Protein 8EOZ (pdb70)

Nearest PDB structures (foldseek):
  8eoz-assembly1_B  TM=1.004E+00  e=8.036E-27  synthetic construct
  8g8i-assembly1_D  TM=9.422E-01  e=1.071E-14  synthetic construct

Structure (mmCIF, N/CA/C/O backbone):
data_8EOZ
#
_entry.id   8EOZ
#
_cell.length_a   68.225
_cell.length_b   68.225
_cell.length_c   139.038
_cell.angle_alpha   90.000
_cell.angle_beta   90.000
_cell.angle_gamma   120.000
#
_symmetry.space_group_name_H-M   'H 3'
#
loop_
_atom_site.group_PDB
_atom_site.id
_atom_site.type_symbol
_atom_site.label_atom_id
_atom_site.label_alt_id
_atom_site.label_comp_id
_atom_site.label_asym_id
_atom_site.label_entity_id
_atom_site.label_seq_id
_atom_site.pdbx_PDB_ins_code
_atom_site.Cartn_x
_atom_site.Cartn_y
_atom_site.Cartn_z
_atom_site.occupancy
_atom_site.B_iso_or_equiv
_atom_site.auth_seq_id
_atom_site.auth_comp_id
_atom_site.auth_asym_id
_atom_site.auth_atom_id
_atom_site.pdbx_PDB_model_num
ATOM 1 N N . GLU A 1 3 ? 20.87459 21.12631 -16.26794 1.000 46.85962 3 GLU B N 1
ATOM 2 C CA . GLU A 1 3 ? 22.14398 20.48096 -15.95375 1.000 61.97368 3 GLU B CA 1
ATOM 3 C C . GLU A 1 3 ? 21.93962 19.02744 -15.53616 1.000 60.36863 3 GLU B C 1
ATOM 4 O O . GLU A 1 3 ? 22.71649 18.15046 -15.91577 1.000 57.79277 3 GLU B O 1
ATOM 10 N N . VAL A 1 4 ? 20.88502 18.77942 -14.75396 1.000 53.46001 4 VAL B N 1
ATOM 11 C CA . VAL A 1 4 ? 20.63682 17.43429 -14.24027 1.000 57.03242 4 VAL B CA 1
ATOM 12 C C . VAL A 1 4 ? 20.35297 16.45750 -15.37241 1.000 58.42743 4 VAL B C 1
ATOM 13 O O . VAL A 1 4 ? 20.70845 15.27530 -15.28586 1.000 41.12252 4 VAL B O 1
ATOM 17 N N . LYS A 1 5 ? 19.71358 16.92394 -16.44744 1.000 58.49300 5 LYS B N 1
ATOM 18 C CA . LYS A 1 5 ? 19.45602 16.04556 -17.58329 1.000 50.23123 5 LYS B CA 1
ATOM 19 C C . LYS A 1 5 ? 20.74825 15.69521 -18.30996 1.000 51.44591 5 LYS B C 1
ATOM 20 O O . LYS A 1 5 ? 20.90704 14.57081 -18.79974 1.000 47.99057 5 LYS B O 1
ATOM 26 N N . LYS A 1 6 ? 21.68600 16.64285 -18.38344 1.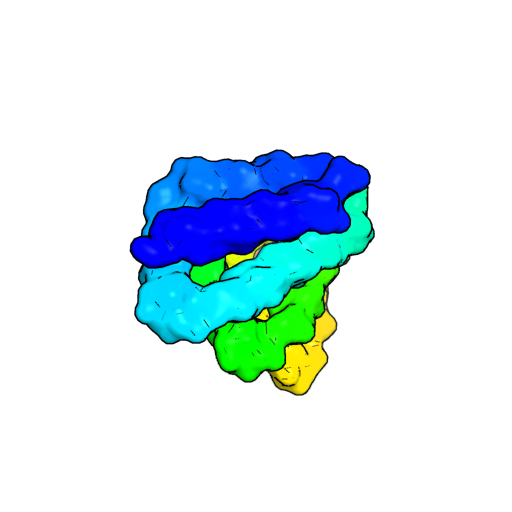000 51.40947 6 LYS B N 1
ATOM 27 C CA . LYS A 1 6 ? 22.95259 16.37831 -19.05804 1.000 53.23760 6 LYS B CA 1
ATOM 28 C C . LYS A 1 6 ? 23.84763 15.47075 -18.22286 1.000 57.45902 6 LYS B C 1
ATOM 29 O O . LYS A 1 6 ? 24.54143 14.60409 -18.76794 1.000 56.27487 6 LYS B O 1
ATOM 35 N N . LYS A 1 7 ? 23.84827 15.65559 -16.89952 1.000 62.11416 7 LYS B N 1
ATOM 36 C CA . LYS A 1 7 ? 24.66971 14.81300 -16.03515 1.000 50.86086 7 LYS B CA 1
ATOM 37 C C . LYS A 1 7 ? 24.25103 13.35067 -16.12615 1.000 47.87653 7 LYS B C 1
ATOM 38 O O . LYS A 1 7 ? 25.10241 12.45592 -16.17671 1.000 49.09598 7 LYS B O 1
ATOM 44 N N . LEU A 1 8 ? 22.94296 13.08805 -16.15450 1.000 54.87729 8 LEU B N 1
ATOM 45 C CA . LEU A 1 8 ? 22.46390 11.70912 -16.16126 1.000 52.61837 8 LEU B CA 1
ATOM 46 C C . LEU A 1 8 ? 22.73115 11.03450 -17.50079 1.000 53.45454 8 LEU B C 1
ATOM 47 O O . LEU A 1 8 ? 23.24293 9.90967 -17.54761 1.000 59.87455 8 LEU B O 1
ATOM 52 N N . GLU A 1 9 ? 22.38892 11.70472 -18.60471 1.000 61.30220 9 GLU B N 1
ATOM 53 C CA . GLU A 1 9 ? 22.61082 11.10928 -19.91878 1.000 70.10689 9 GLU B CA 1
ATOM 54 C C . GLU A 1 9 ? 24.09402 10.90625 -20.19831 1.000 57.07180 9 GLU B C 1
ATOM 55 O O . GLU A 1 9 ? 24.46111 10.02781 -20.98674 1.000 51.92809 9 GLU B O 1
ATOM 61 N N . GLU A 1 10 ? 24.96033 11.69964 -19.56401 1.000 50.16801 10 GLU B N 1
ATOM 62 C CA . GLU A 1 10 ? 26.38928 11.41777 -19.63647 1.000 53.42634 10 GLU B CA 1
ATOM 63 C C . GLU A 1 10 ? 26.73345 10.15271 -18.86216 1.000 54.48212 10 GLU B C 1
ATOM 64 O O . GLU A 1 10 ? 27.51221 9.31965 -19.33891 1.000 62.79982 10 GLU B O 1
ATOM 70 N N . VAL A 1 11 ? 26.16263 9.99287 -17.66516 1.000 53.70825 11 VAL B N 1
ATOM 71 C CA . VAL A 1 11 ? 26.38225 8.77380 -16.89084 1.000 53.26274 11 VAL B CA 1
ATOM 72 C C . VAL A 1 11 ? 25.80229 7.57024 -17.62347 1.000 52.48674 11 VAL B C 1
ATOM 73 O O . VAL A 1 11 ? 26.38115 6.47632 -17.60988 1.000 50.39136 11 VAL B O 1
ATOM 77 N N . TRP A 1 12 ? 24.65828 7.75596 -18.28541 1.000 51.31857 12 TRP B N 1
ATOM 78 C CA . TRP A 1 12 ? 24.06757 6.68369 -19.07970 1.000 52.30206 12 TRP B CA 1
ATOM 79 C C . TRP A 1 12 ? 24.99946 6.27172 -20.21313 1.000 62.23948 12 TRP B C 1
ATOM 80 O O . TRP A 1 12 ? 25.43278 5.11697 -20.29056 1.000 65.01286 12 TRP B O 1
ATOM 91 N N . LYS A 1 13 ? 25.32172 7.21176 -21.10471 1.000 68.24553 13 LYS B N 1
ATOM 92 C CA . LYS A 1 13 ? 26.13337 6.88449 -22.27135 1.000 73.36456 13 LYS B CA 1
ATOM 93 C C . LYS A 1 13 ? 27.53763 6.43039 -21.89282 1.000 68.47789 13 LYS B C 1
ATOM 94 O O . LYS A 1 13 ? 28.17311 5.70858 -22.66898 1.000 73.09864 13 LYS B O 1
ATOM 100 N N . LYS A 1 14 ? 28.03279 6.82641 -20.72030 1.000 58.13861 14 LYS B N 1
ATOM 101 C CA . LYS A 1 14 ? 29.35177 6.40062 -20.26844 1.000 59.80109 14 LYS B CA 1
ATOM 102 C C . LYS A 1 14 ? 29.37494 4.90569 -19.97473 1.000 75.29535 14 LYS B C 1
ATOM 103 O O . LYS A 1 14 ? 30.07609 4.14583 -20.65070 1.000 80.31430 14 LYS B O 1
ATOM 109 N N . ALA A 1 15 ? 28.61276 4.47658 -18.96405 1.000 74.01856 15 ALA B N 1
ATOM 110 C CA . ALA A 1 15 ? 28.61371 3.06851 -18.57937 1.000 70.01708 15 ALA B CA 1
ATOM 111 C C . ALA A 1 15 ? 28.03281 2.18101 -19.67276 1.000 69.62409 15 ALA B C 1
ATOM 112 O O . ALA A 1 15 ? 28.39050 1.00111 -19.76411 1.000 71.58483 15 ALA B O 1
ATOM 114 N N . LYS A 1 16 ? 27.13850 2.72232 -20.50284 1.000 70.16406 16 LYS B N 1
ATOM 115 C CA . LYS A 1 16 ? 26.60557 1.95513 -21.62443 1.000 82.40908 16 LYS B CA 1
ATOM 116 C C . LYS A 1 16 ? 27.69901 1.63094 -22.63475 1.000 84.65166 16 LYS B C 1
ATOM 117 O O . LYS A 1 16 ? 27.80871 0.49207 -23.10443 1.000 87.89985 16 LYS B O 1
ATOM 123 N N . GLU A 1 17 ? 28.52139 2.62398 -22.97936 1.000 76.04381 17 GLU B N 1
ATOM 124 C CA . GLU A 1 17 ? 29.57949 2.40206 -23.95913 1.000 85.59779 17 GLU B CA 1
ATOM 125 C C . GLU A 1 17 ? 30.69181 1.53111 -23.38791 1.000 91.68578 17 GLU B C 1
ATOM 126 O O . GLU A 1 17 ? 31.25159 0.68538 -24.09624 1.000 89.18896 17 GLU B O 1
ATOM 132 N N . ASP A 1 18 ? 31.02150 1.71925 -22.10733 1.000 87.77766 18 ASP B N 1
ATOM 133 C CA . ASP A 1 18 ? 32.10539 0.96415 -21.48934 1.000 86.02491 18 ASP B CA 1
ATOM 134 C C . ASP A 1 18 ? 31.76501 -0.50791 -21.29392 1.000 94.23865 18 ASP B C 1
ATOM 135 O O . ASP A 1 18 ? 32.67557 -1.31354 -21.07405 1.000 99.03162 18 ASP B O 1
ATOM 140 N N . ALA A 1 19 ? 30.48577 -0.88073 -21.36624 1.000 82.25744 19 ALA B N 1
ATOM 141 C CA . ALA A 1 19 ? 30.06592 -2.27374 -21.18289 1.000 67.52831 19 ALA B CA 1
ATOM 142 C C . ALA A 1 19 ? 29.07416 -2.62021 -22.29218 1.000 81.36730 19 ALA B C 1
ATOM 143 O O . ALA A 1 19 ? 27.87026 -2.38658 -22.15882 1.000 90.49777 19 ALA B O 1
ATOM 145 N N . GLY A 1 20 ? 29.58958 -3.17810 -23.38493 1.000 87.37494 20 GLY B N 1
ATOM 146 C CA . GLY A 1 20 ? 28.74899 -3.61440 -24.48224 1.000 74.51550 20 GLY B CA 1
ATOM 147 C C . GLY A 1 20 ? 28.59060 -5.12025 -24.52937 1.000 78.66518 20 GLY B C 1
ATOM 148 O O . GLY A 1 20 ? 27.54835 -5.63143 -24.95103 1.000 67.83244 20 GLY B O 1
ATOM 149 N N . ASP A 1 21 ? 29.62592 -5.84315 -24.09354 1.000 82.07660 21 ASP B N 1
ATOM 150 C CA . ASP A 1 21 ? 29.56938 -7.29999 -24.07161 1.000 70.05649 21 ASP B CA 1
ATOM 151 C C . ASP A 1 21 ? 28.62650 -7.82852 -22.99971 1.000 68.48218 21 ASP B C 1
ATOM 152 O O . ASP A 1 21 ? 28.22966 -8.99696 -23.06254 1.000 76.55175 21 ASP B O 1
ATOM 157 N N . ASN A 1 22 ? 28.26345 -7.00169 -22.02213 1.000 71.42582 22 ASN B N 1
ATOM 158 C CA . ASN A 1 22 ? 27.37929 -7.40604 -20.93092 1.000 63.68161 22 ASN B CA 1
ATOM 159 C C . ASN A 1 22 ? 25.96009 -6.99780 -21.31165 1.000 60.78714 22 ASN B C 1
ATOM 160 O O . ASN A 1 22 ? 25.51400 -5.88672 -21.02394 1.000 62.20301 22 ASN B O 1
ATOM 165 N N . GLU A 1 23 ? 25.24463 -7.91363 -21.96923 1.000 62.16125 23 GLU B N 1
ATOM 166 C CA . GLU A 1 23 ? 23.87176 -7.62532 -22.37035 1.000 68.30983 23 GLU B CA 1
ATOM 167 C C . GLU A 1 23 ? 22.93001 -7.59355 -21.17378 1.000 60.00449 23 GLU B C 1
ATOM 168 O O . GLU A 1 23 ? 21.92118 -6.87959 -21.20049 1.000 60.50304 23 GLU B O 1
ATOM 174 N N . LYS A 1 24 ? 23.24230 -8.35085 -20.11911 1.000 61.28529 24 LYS B N 1
ATOM 175 C CA . LYS A 1 24 ? 22.35926 -8.41234 -18.95941 1.000 54.52805 24 LYS B CA 1
ATOM 176 C C . LYS A 1 24 ? 22.35709 -7.10404 -18.18024 1.000 54.91652 24 LYS B C 1
ATOM 177 O O . LYS A 1 24 ? 21.35096 -6.76400 -17.54732 1.000 54.20352 24 LYS B O 1
ATOM 183 N N . PHE A 1 25 ? 23.46648 -6.36294 -18.21064 1.000 55.71649 25 PHE B N 1
ATOM 184 C CA . PHE A 1 25 ? 23.51412 -5.05712 -17.56400 1.000 46.53321 25 PHE B CA 1
ATOM 185 C C . PHE A 1 25 ? 22.88264 -3.97330 -18.42736 1.000 55.80938 25 PHE B C 1
ATOM 186 O O . PHE A 1 25 ? 22.35270 -2.99219 -17.89359 1.000 56.17064 25 PHE B O 1
ATOM 194 N N . LEU A 1 26 ? 22.92602 -4.13106 -19.75266 1.000 61.03190 26 LEU B N 1
ATOM 195 C CA . LEU A 1 26 ? 22.30242 -3.14842 -20.63259 1.000 55.89265 26 LEU B CA 1
ATOM 196 C C . LEU A 1 26 ? 20.78259 -3.23265 -20.56481 1.000 52.58479 26 LEU B C 1
ATOM 197 O O . LEU A 1 26 ? 20.10014 -2.20205 -20.53935 1.000 59.43538 26 LEU B O 1
ATOM 202 N N . GLU A 1 27 ? 20.23251 -4.44923 -20.53001 1.000 54.68562 27 GLU B N 1
ATOM 203 C CA . GLU A 1 27 ? 18.78538 -4.60161 -20.43866 1.000 52.75805 27 GLU B CA 1
ATOM 204 C C . GLU A 1 27 ? 18.26024 -4.25660 -19.05115 1.000 53.29193 27 GLU B C 1
ATOM 205 O O . GLU A 1 27 ? 17.08024 -3.91603 -18.91423 1.000 67.56870 27 GLU B O 1
ATOM 211 N N . LEU A 1 28 ? 19.11039 -4.33884 -18.02683 1.000 44.61400 28 LEU B N 1
ATOM 212 C CA . LEU A 1 28 ? 18.74888 -3.97540 -16.66371 1.000 33.32298 28 LEU B CA 1
ATOM 213 C C . LEU A 1 28 ? 18.87971 -2.48203 -16.40764 1.000 34.79706 28 LEU B C 1
ATOM 214 O O . LEU A 1 28 ? 18.12172 -1.92885 -15.60258 1.000 43.29821 28 LEU B O 1
ATOM 219 N N . LEU A 1 29 ? 19.83030 -1.81847 -17.06909 1.000 33.03512 29 LEU B N 1
ATOM 220 C CA . LEU A 1 29 ? 19.97802 -0.37776 -16.89983 1.000 40.99574 29 LEU B CA 1
ATOM 221 C C . LEU A 1 29 ? 18.77453 0.37441 -17.45261 1.000 44.40680 29 LEU B C 1
ATOM 222 O O . LEU A 1 29 ? 18.43353 1.45116 -16.94990 1.000 45.82315 29 LEU B O 1
ATOM 227 N N . GLU A 1 30 ? 18.11969 -0.17281 -18.47829 1.000 44.16184 30 GLU B N 1
ATOM 228 C CA . GLU A 1 30 ? 16.95231 0.48612 -19.05122 1.000 53.03411 30 GLU B CA 1
ATOM 229 C C . GLU A 1 30 ? 15.71157 0.30354 -18.18678 1.000 47.29704 30 GLU B C 1
ATOM 230 O O . GLU A 1 30 ? 14.81394 1.15262 -18.21559 1.000 52.71288 30 GLU B O 1
ATOM 236 N N . LEU A 1 31 ? 15.63832 -0.78851 -17.42168 1.000 39.37445 31 LEU B N 1
ATOM 237 C CA . LEU A 1 31 ? 14.57903 -0.91855 -16.42647 1.000 49.32656 31 LEU B CA 1
ATOM 238 C C . LEU A 1 31 ? 14.70593 0.15791 -15.35631 1.000 53.46653 31 LEU B C 1
ATOM 239 O O . LEU A 1 31 ? 13.69891 0.66150 -14.84403 1.000 58.60945 31 LEU B O 1
ATOM 244 N N . ILE A 1 32 ? 15.94037 0.52651 -15.01007 1.000 45.61157 32 ILE B N 1
ATOM 245 C CA . ILE A 1 32 ? 16.15491 1.57351 -14.01826 1.000 37.15020 32 ILE B CA 1
ATOM 246 C C . ILE A 1 32 ? 15.70788 2.92401 -14.56276 1.000 42.91972 32 ILE B C 1
ATOM 247 O O . ILE A 1 32 ? 15.11829 3.73676 -13.84032 1.000 51.03903 32 ILE B O 1
ATOM 252 N N . LEU A 1 33 ? 15.96695 3.18101 -15.84624 1.000 45.40956 33 LEU B N 1
ATOM 253 C CA . LEU A 1 33 ? 15.58772 4.46169 -16.43450 1.000 49.08532 33 LEU B CA 1
ATOM 254 C C . LEU A 1 33 ? 14.08303 4.54637 -16.66547 1.000 61.44831 33 LEU B C 1
ATOM 255 O O . LEU A 1 33 ? 13.48656 5.61905 -16.51412 1.000 58.27165 33 LEU B O 1
ATOM 260 N N . GLU A 1 34 ? 13.45010 3.42812 -17.02939 1.000 68.82077 34 GLU B N 1
ATOM 261 C CA . GLU A 1 34 ? 12.02358 3.44808 -17.33394 1.000 59.08010 34 GLU B CA 1
ATOM 262 C C . GLU A 1 34 ? 11.15993 3.56284 -16.08510 1.000 50.02780 34 GLU B C 1
ATOM 263 O O . GLU A 1 34 ? 9.96535 3.85374 -16.20162 1.000 59.92210 34 GLU B O 1
ATOM 269 N N . ASN A 1 35 ? 11.73024 3.33831 -14.90072 1.000 47.13514 35 ASN B N 1
ATOM 270 C CA . ASN A 1 35 ? 10.97477 3.41449 -13.65693 1.000 44.31128 35 ASN B CA 1
ATOM 271 C C . ASN A 1 35 ? 10.98048 4.85352 -13.16375 1.000 41.29491 35 ASN B C 1
ATOM 272 O O . ASN A 1 35 ? 12.02295 5.33225 -12.68979 1.000 44.29081 35 ASN B O 1
ATOM 277 N N . PRO A 1 36 ? 9.86089 5.58156 -13.24648 1.000 35.56402 36 PRO B N 1
ATOM 278 C CA . PRO A 1 36 ? 9.88783 7.00282 -12.87078 1.000 25.91722 36 PRO B CA 1
ATOM 279 C C . PRO A 1 36 ? 10.18368 7.23263 -11.40182 1.000 25.41810 36 PRO B C 1
ATOM 280 O O . PRO A 1 36 ? 10.72714 8.28755 -11.05228 1.000 23.60084 36 PRO B O 1
ATOM 284 N N . GLU A 1 37 ? 9.84058 6.28045 -10.53176 1.000 28.47545 37 GLU B N 1
ATOM 285 C CA . GLU A 1 37 ? 10.09088 6.45105 -9.10411 1.000 24.80425 37 GLU B CA 1
ATOM 286 C C . GLU A 1 37 ? 11.58267 6.41224 -8.79467 1.000 19.76898 37 GLU B C 1
ATOM 287 O O . GLU A 1 37 ? 12.09896 7.27633 -8.07670 1.000 14.64644 37 GLU B O 1
ATOM 293 N N . ILE A 1 38 ? 12.29482 5.41434 -9.32399 1.000 23.99327 38 ILE B N 1
ATOM 294 C CA . ILE A 1 38 ? 13.72458 5.31658 -9.04694 1.000 20.07243 38 ILE B CA 1
ATOM 295 C C . ILE A 1 38 ? 14.54619 6.22018 -9.95831 1.000 14.23341 38 ILE B C 1
ATOM 296 O O . ILE A 1 38 ? 15.67009 6.59055 -9.59679 1.000 15.78950 38 ILE B O 1
ATOM 301 N N . LEU A 1 39 ? 14.02139 6.58874 -11.13059 1.000 15.76598 39 LEU B N 1
ATOM 302 C CA . LEU A 1 39 ? 14.65753 7.64137 -11.91420 1.000 13.10163 39 LEU B CA 1
ATOM 303 C C . LEU A 1 39 ? 14.56247 8.98291 -11.20227 1.000 13.30311 39 LEU B C 1
ATOM 304 O O . LEU A 1 39 ? 15.45725 9.82417 -11.33822 1.000 9.11996 39 LEU B O 1
ATOM 309 N N . GLU A 1 40 ? 13.49066 9.19476 -10.43632 1.000 22.84560 40 GLU B N 1
ATOM 310 C CA . GLU A 1 40 ? 13.38054 10.40104 -9.62622 1.000 22.50456 40 GLU B CA 1
ATOM 311 C C . GLU A 1 40 ? 14.43095 10.42919 -8.52353 1.000 23.40100 40 GLU B C 1
ATOM 312 O O . GLU A 1 40 ? 14.86267 11.51027 -8.10864 1.000 25.04452 40 GLU B O 1
ATOM 318 N N . ILE A 1 41 ? 14.85412 9.25912 -8.03965 1.000 17.99465 41 ILE B N 1
ATOM 319 C CA . ILE A 1 41 ? 15.91860 9.21346 -7.04347 1.000 8.63147 41 ILE B CA 1
ATOM 320 C C . ILE A 1 41 ? 17.25096 9.59777 -7.67239 1.000 17.28365 41 ILE B C 1
ATOM 321 O O . ILE A 1 41 ? 18.04513 10.33524 -7.07652 1.000 15.05968 41 ILE B O 1
ATOM 326 N N . LEU A 1 42 ? 17.51645 9.10610 -8.88554 1.000 21.65345 42 LEU B N 1
ATOM 327 C CA . LEU A 1 42 ? 18.76506 9.43520 -9.56602 1.000 19.32431 42 LEU B CA 1
ATOM 328 C C . LEU A 1 42 ? 18.85235 10.92532 -9.87489 1.000 19.99555 42 LEU B C 1
ATOM 329 O O . LEU A 1 42 ? 19.92729 11.52742 -9.76613 1.000 14.81432 42 LEU B O 1
ATOM 334 N N . GLU A 1 43 ? 17.72882 11.53761 -10.26104 1.000 35.74707 43 GLU B N 1
ATOM 335 C CA . GLU A 1 43 ? 17.72455 12.96468 -10.56757 1.000 34.92750 43 GLU B CA 1
ATOM 336 C C . GLU A 1 43 ? 17.93480 13.81059 -9.31840 1.000 33.80615 43 GLU B C 1
ATOM 337 O O . GLU A 1 43 ? 18.55001 14.88031 -9.39205 1.000 37.54338 43 GLU B O 1
ATOM 343 N N . LEU A 1 44 ? 17.42787 13.36071 -8.16934 1.000 20.00952 44 LEU B N 1
ATOM 344 C CA . LEU A 1 44 ? 17.70821 14.06099 -6.92313 1.000 15.04292 44 LEU B CA 1
ATOM 345 C C . LEU A 1 44 ? 19.14089 13.84716 -6.46049 1.000 15.87530 44 LEU B C 1
ATOM 346 O O . LEU A 1 44 ? 19.66229 14.66712 -5.69811 1.000 14.10922 44 LEU B O 1
ATOM 351 N N . TYR A 1 45 ? 19.78838 12.77301 -6.90797 1.000 23.64566 45 TYR B N 1
ATOM 352 C CA . TYR A 1 45 ? 21.15466 12.47798 -6.50497 1.000 15.10028 45 TYR B CA 1
ATOM 353 C C . TYR A 1 45 ? 22.20105 13.14975 -7.38376 1.000 15.08277 45 TYR B C 1
ATOM 354 O O . TYR A 1 45 ? 23.37617 13.17097 -7.00735 1.000 26.79819 45 TYR B O 1
ATOM 363 N N . VAL A 1 46 ? 21.81930 13.69588 -8.53478 1.000 22.95577 46 VAL B N 1
ATOM 364 C CA . VAL A 1 46 ? 22.77085 14.47810 -9.31441 1.000 27.21196 46 VAL B CA 1
ATOM 365 C C . VAL A 1 46 ? 22.69212 15.96054 -8.95520 1.000 26.72633 46 VAL B C 1
ATOM 366 O O . VAL A 1 46 ? 23.70906 16.66175 -8.99788 1.000 24.76247 46 VAL B O 1
ATOM 370 N N . PHE A 1 47 ? 21.50407 16.45217 -8.59234 1.000 24.78178 47 PHE B N 1
ATOM 371 C CA . PHE A 1 47 ? 21.38428 17.80034 -8.05181 1.000 18.59574 47 PHE B CA 1
ATOM 372 C C . PHE A 1 47 ? 22.04045 17.91867 -6.68265 1.000 20.41768 47 PHE B C 1
ATOM 373 O O . PHE A 1 47 ? 22.42328 19.02352 -6.28276 1.000 28.99755 47 PHE B O 1
ATOM 381 N N . ILE A 1 48 ? 22.19617 16.80360 -5.96882 1.000 33.73323 48 ILE B N 1
ATOM 382 C CA . ILE A 1 48 ? 22.79771 16.79456 -4.64105 1.000 37.93015 48 ILE B CA 1
ATOM 383 C C . ILE A 1 48 ? 24.30295 16.58214 -4.77647 1.000 40.21559 48 ILE B C 1
ATOM 384 O O . ILE A 1 48 ? 25.01247 16.41698 -3.77812 1.000 45.77865 48 ILE B O 1
ATOM 389 N N . ASN A 1 49 ? 24.79312 16.58696 -6.01941 1.000 27.17312 49 ASN B N 1
ATOM 390 C CA . ASN A 1 49 ? 26.22190 16.52840 -6.33869 1.000 32.48108 49 ASN B CA 1
ATOM 391 C C . ASN A 1 49 ? 26.85522 15.18516 -5.98051 1.000 27.12112 49 ASN B C 1
ATOM 392 O O . ASN A 1 49 ? 28.04499 15.12005 -5.65901 1.000 31.98584 49 ASN B O 1
ATOM 397 N N . LYS A 1 50 ? 26.08471 14.10040 -6.03622 1.000 21.84882 50 LYS B N 1
ATOM 398 C CA . LYS A 1 50 ? 26.67546 12.77773 -5.87867 1.000 23.42915 50 LYS B CA 1
ATOM 399 C C . LYS A 1 50 ? 27.22381 12.29439 -7.21351 1.000 36.29360 50 LYS B C 1
ATOM 400 O O . LYS A 1 50 ? 28.42652 12.41643 -7.47003 1.000 52.16034 50 LYS B O 1
ATOM 406 N N . GLU A 1 51 ? 26.35295 11.74315 -8.06325 1.000 22.58099 51 GLU B N 1
ATOM 407 C CA . GLU A 1 51 ? 26.72816 11.25519 -9.38886 1.000 26.77777 51 GLU B CA 1
ATOM 408 C C . GLU A 1 51 ? 27.70336 10.08526 -9.29861 1.000 32.39194 51 GLU B C 1
ATOM 409 O O . GLU A 1 51 ? 27.46158 9.02870 -9.89088 1.000 32.32000 51 GLU B O 1
ATOM 415 N N . ASP A 1 52 ? 28.81106 10.25995 -8.57128 1.000 31.14569 52 ASP B N 1
ATOM 416 C CA . ASP A 1 52 ? 29.71294 9.13841 -8.33496 1.000 38.34089 52 ASP B CA 1
ATOM 417 C C . ASP A 1 52 ? 29.04483 8.05418 -7.49852 1.000 39.41493 52 ASP B C 1
ATOM 418 O O . ASP A 1 52 ? 29.34947 6.86832 -7.66754 1.000 45.91042 52 ASP B O 1
ATOM 423 N N . VAL A 1 53 ? 28.13844 8.43860 -6.59532 1.000 28.43918 53 VAL B N 1
ATOM 424 C CA . VAL A 1 53 ? 27.36182 7.44914 -5.85309 1.000 22.24485 53 VAL B CA 1
ATOM 425 C C . VAL A 1 53 ? 26.47988 6.65281 -6.80414 1.000 21.87401 53 VAL B C 1
ATOM 426 O O . VAL A 1 53 ? 26.33625 5.43087 -6.66989 1.000 21.08026 53 VAL B O 1
ATOM 430 N N . VAL A 1 54 ? 25.88149 7.33085 -7.78472 1.000 16.50070 54 VAL B N 1
ATOM 431 C CA . VAL A 1 54 ? 25.12112 6.63108 -8.81340 1.000 19.21300 54 VAL B CA 1
ATOM 432 C C . VAL A 1 54 ? 26.05895 5.85220 -9.72698 1.000 26.99377 54 VAL B C 1
ATOM 433 O O . VAL A 1 54 ? 25.73861 4.74206 -10.16982 1.000 21.63400 54 VAL B O 1
ATOM 437 N N . GLU A 1 55 ? 27.23794 6.41327 -10.01199 1.000 32.88638 55 GLU B N 1
ATOM 438 C CA . GLU A 1 55 ? 28.19401 5.73143 -10.87772 1.000 28.75894 55 GLU B CA 1
ATOM 439 C C . GLU A 1 55 ? 28.77765 4.49342 -10.20881 1.000 21.60407 55 GLU B C 1
ATOM 440 O O . GLU A 1 55 ? 29.09361 3.51351 -10.89241 1.000 27.48758 55 GLU B O 1
ATOM 446 N N . LYS A 1 56 ? 28.93367 4.51615 -8.88389 1.000 23.35715 56 LYS B N 1
ATOM 447 C CA . LYS A 1 56 ? 29.43535 3.34235 -8.17932 1.000 19.66880 56 LYS B CA 1
ATOM 448 C C . LYS A 1 56 ? 28.36402 2.27428 -8.01445 1.000 24.34870 56 LYS B C 1
ATOM 449 O O . LYS A 1 56 ? 28.68094 1.07939 -8.02740 1.000 29.55078 56 LYS B O 1
ATOM 455 N N . LEU A 1 57 ? 27.10112 2.67751 -7.85801 1.000 24.36771 57 LEU B N 1
ATOM 456 C CA . LEU A 1 57 ? 26.02914 1.69557 -7.73833 1.000 18.95391 57 LEU B CA 1
ATOM 457 C C . LEU A 1 57 ? 25.83894 0.92956 -9.04011 1.000 19.09674 57 LEU B C 1
ATOM 458 O O . LEU A 1 57 ? 25.53995 -0.26969 -9.02243 1.000 26.32486 57 LEU B O 1
ATOM 463 N N . PHE A 1 58 ? 26.00435 1.60588 -10.17948 1.000 22.50427 58 PHE B N 1
ATOM 464 C CA . PHE A 1 58 ? 25.91823 0.91680 -11.46236 1.000 29.03222 58 PHE B CA 1
ATOM 465 C C . PHE A 1 58 ? 27.01670 -0.12879 -11.59807 1.000 38.11401 58 PHE B C 1
ATOM 466 O O . PHE A 1 58 ? 26.78564 -1.21653 -12.13834 1.000 40.07532 58 PHE B O 1
ATOM 474 N N . ASP A 1 59 ? 28.21961 0.18052 -11.10781 1.000 35.29673 59 ASP B N 1
ATOM 475 C CA . ASP A 1 59 ? 29.32375 -0.76646 -11.21332 1.000 34.38472 59 ASP B CA 1
ATOM 476 C C . ASP A 1 59 ? 29.12860 -1.96477 -10.29427 1.000 34.23614 59 ASP B C 1
ATOM 477 O O . ASP A 1 59 ? 29.56318 -3.07375 -10.62631 1.000 39.44959 59 ASP B O 1
ATOM 482 N N . VAL A 1 60 ? 28.48413 -1.76480 -9.14226 1.000 32.53770 60 VAL B N 1
ATOM 483 C CA . VAL A 1 60 ? 28.20955 -2.87950 -8.23860 1.000 31.43953 60 VAL B CA 1
ATOM 484 C C . VAL A 1 60 ? 27.25719 -3.87075 -8.89552 1.000 39.69254 60 VAL B C 1
ATOM 485 O O . VAL A 1 60 ? 27.47899 -5.08731 -8.86457 1.000 44.03503 60 VAL B O 1
ATOM 489 N N . ILE A 1 61 ? 26.18481 -3.36564 -9.50723 1.000 31.10342 61 ILE B N 1
ATOM 490 C CA . ILE A 1 61 ? 25.24383 -4.26269 -10.16738 1.000 36.13520 61 ILE B CA 1
ATOM 491 C C . ILE A 1 61 ? 25.80940 -4.76547 -11.49063 1.000 39.08223 61 ILE B C 1
ATOM 492 O O . ILE A 1 61 ? 25.43464 -5.84865 -11.95469 1.000 43.11057 61 ILE B O 1
ATOM 497 N N . LYS A 1 62 ? 26.71353 -4.00661 -12.11734 1.000 38.09265 62 LYS B N 1
ATOM 498 C CA . LYS A 1 62 ? 27.37795 -4.50733 -13.31625 1.000 37.26124 62 LYS B CA 1
ATOM 499 C C . LYS A 1 62 ? 28.31365 -5.65884 -12.97554 1.000 41.34593 62 LYS B C 1
ATOM 500 O O . LYS A 1 62 ? 28.36395 -6.66142 -13.69806 1.000 42.15792 62 LYS B O 1
ATOM 506 N N . LYS A 1 63 ? 29.06183 -5.53397 -11.87673 1.000 28.08409 63 LYS B N 1
ATOM 507 C CA . LYS A 1 63 ? 29.88509 -6.63742 -11.40278 1.000 28.48897 63 LYS B CA 1
ATOM 508 C C . LYS A 1 63 ? 29.05645 -7.74106 -10.76052 1.000 37.98047 63 LYS B C 1
ATOM 509 O O . LYS A 1 63 ? 29.60001 -8.81135 -10.46552 1.000 36.11843 63 LYS B O 1
ATOM 515 N N . ALA A 1 64 ? 27.76353 -7.50514 -10.53633 1.000 37.09952 64 ALA B N 1
ATOM 516 C CA . ALA A 1 64 ? 26.85841 -8.51924 -10.01158 1.000 37.31747 64 ALA B CA 1
ATOM 517 C C . ALA A 1 64 ? 26.25849 -9.36970 -11.12602 1.000 37.08456 64 ALA B C 1
ATOM 518 O O . ALA A 1 64 ? 26.21861 -10.59919 -11.01849 1.000 41.05995 64 ALA B O 1
ATOM 520 N N . VAL A 1 65 ? 25.78736 -8.73034 -12.20064 1.000 34.51979 65 VAL B N 1
ATOM 521 C CA . VAL A 1 65 ? 25.26740 -9.47893 -13.33792 1.000 41.37484 65 VAL B CA 1
ATOM 522 C C . VAL A 1 65 ? 26.38221 -10.19150 -14.08901 1.000 54.29536 65 VAL B C 1
ATOM 523 O O . VAL A 1 65 ? 26.11823 -11.15464 -14.81788 1.000 61.29337 65 VAL B O 1
ATOM 527 N N . GLU A 1 66 ? 27.62803 -9.74166 -13.92937 1.000 56.31187 66 GLU B N 1
ATOM 528 C CA . GLU A 1 66 ? 28.75634 -10.42031 -14.55524 1.000 55.30973 66 GLU B CA 1
ATOM 529 C C . GLU A 1 66 ? 29.19854 -11.63023 -13.74003 1.000 52.57367 66 GLU B C 1
ATOM 530 O O . GLU A 1 66 ? 29.55944 -12.66660 -14.30928 1.000 67.52199 66 GLU B O 1
ATOM 536 N N . ASP A 1 67 ? 29.17409 -11.51765 -12.40936 1.000 45.07279 67 ASP B N 1
ATOM 537 C CA . ASP A 1 67 ? 29.55767 -12.64145 -11.55999 1.000 44.30112 67 ASP B CA 1
ATOM 538 C C . ASP A 1 67 ? 28.58023 -13.80040 -11.70857 1.000 51.51632 67 ASP B C 1
ATOM 539 O O . ASP A 1 67 ? 28.98595 -14.93777 -11.97540 1.000 48.15630 67 ASP B O 1
ATOM 544 N N . ALA A 1 68 ? 27.28368 -13.53050 -11.53403 1.000 68.30144 68 ALA B N 1
ATOM 545 C CA . ALA A 1 68 ? 26.28284 -14.57881 -11.69822 1.000 59.62078 68 ALA B CA 1
ATOM 546 C C . ALA A 1 68 ? 26.22178 -15.07355 -13.13571 1.000 56.87806 68 ALA B C 1
ATOM 547 O O . ALA A 1 68 ? 25.97222 -16.26136 -13.37014 1.000 66.70487 68 ALA B O 1
ATOM 549 N N . GLY A 1 69 ? 26.45012 -14.18977 -14.10087 1.000 61.21728 69 GLY B N 1
ATOM 550 C CA . GLY A 1 69 ? 26.41339 -14.60582 -15.49296 1.000 71.48233 69 GLY B CA 1
ATOM 551 C C . GLY A 1 69 ? 25.00861 -15.00093 -15.89969 1.000 75.86089 69 GLY B C 1
ATOM 552 O O . GLY A 1 69 ? 24.04518 -14.25234 -15.70178 1.000 79.91789 69 GLY B O 1
ATOM 553 N N . ASP A 1 70 ? 24.88193 -16.19806 -16.46313 1.000 69.93477 70 ASP B N 1
ATOM 554 C CA . ASP A 1 70 ? 23.59782 -16.69972 -16.95102 1.000 75.96989 70 ASP B CA 1
ATOM 555 C C . ASP A 1 70 ? 22.81673 -17.41779 -15.85517 1.000 69.40860 70 ASP B C 1
ATOM 556 O O . ASP A 1 70 ? 22.37341 -18.55299 -16.02100 1.000 74.99600 70 ASP B O 1
ATOM 561 N N . ASN A 1 71 ? 22.64784 -16.75086 -14.71584 1.000 61.41443 71 ASN B N 1
ATOM 562 C CA . ASN A 1 71 ? 21.81285 -17.25021 -13.62462 1.000 54.54949 71 ASN B CA 1
ATOM 563 C C . ASN A 1 71 ? 20.51285 -16.45403 -13.67619 1.000 58.00653 71 ASN B C 1
ATOM 564 O O . ASN A 1 71 ? 20.38245 -15.39574 -13.06061 1.000 50.73940 71 ASN B O 1
ATOM 569 N N . GLU A 1 72 ? 19.54223 -16.97703 -14.42872 1.000 61.34404 72 GLU B N 1
ATOM 570 C CA . GLU A 1 72 ? 18.31090 -16.23670 -14.68225 1.000 48.06165 72 GLU B CA 1
ATOM 571 C C . GLU A 1 72 ? 17.46257 -16.09618 -13.42543 1.000 39.97962 72 GLU B C 1
ATOM 572 O O . GLU A 1 72 ? 16.74599 -15.10058 -13.27302 1.000 40.36781 72 GLU B O 1
ATOM 578 N N . LYS A 1 73 ? 17.52332 -17.07544 -12.52117 1.000 47.99006 73 LYS B N 1
ATOM 579 C CA . LYS A 1 73 ? 16.77291 -16.99946 -11.27376 1.000 40.16307 73 LYS B CA 1
ATOM 580 C C . LYS A 1 73 ? 17.33499 -15.96484 -10.30847 1.000 35.40127 73 LYS B C 1
ATOM 581 O O . LYS A 1 73 ? 16.69160 -15.67875 -9.29375 1.000 43.66040 73 LYS B O 1
ATOM 587 N N . PHE A 1 74 ? 18.51134 -15.40813 -10.58983 1.000 31.72361 74 PHE B N 1
ATOM 588 C CA . PHE A 1 74 ? 19.05130 -14.30174 -9.81145 1.000 28.66413 74 PHE B CA 1
ATOM 589 C C . PHE A 1 74 ? 18.86968 -12.95520 -10.49520 1.000 28.24987 74 PHE B C 1
ATOM 590 O O . PHE A 1 74 ? 18.77446 -11.93219 -9.80974 1.000 32.04836 74 PHE B O 1
ATOM 598 N N . LEU A 1 75 ? 18.81196 -12.93261 -11.82896 1.000 35.17928 75 LEU B N 1
ATOM 599 C CA . LEU A 1 75 ? 18.59266 -11.67677 -12.53852 1.000 32.11579 75 LEU B CA 1
ATOM 600 C C . LEU A 1 75 ? 17.19469 -11.13218 -12.27599 1.000 27.86481 75 LEU B C 1
ATOM 601 O O . LEU A 1 75 ? 17.01876 -9.92102 -12.09988 1.000 36.22372 75 LEU B O 1
ATOM 606 N N . GLU A 1 76 ? 16.18620 -12.00855 -12.24632 1.000 31.26351 76 GLU B N 1
ATOM 607 C CA . GLU A 1 76 ? 14.83596 -11.55034 -11.93841 1.000 32.10786 76 GLU B CA 1
ATOM 608 C C . GLU A 1 76 ? 14.72671 -11.06310 -10.49914 1.000 24.82664 76 GLU B C 1
ATOM 609 O O . GLU A 1 76 ? 13.86273 -10.23421 -10.19458 1.000 32.94320 76 GLU B O 1
ATOM 615 N N . LEU A 1 77 ? 15.58620 -11.55621 -9.60408 1.000 24.04910 77 LEU B N 1
ATOM 616 C CA . LEU A 1 77 ? 15.64592 -10.99116 -8.26027 1.000 18.75674 77 LEU B CA 1
ATOM 617 C C . LEU A 1 77 ? 16.10423 -9.54112 -8.30913 1.000 25.20260 77 LEU B C 1
ATOM 618 O O . LEU A 1 77 ? 15.46333 -8.65397 -7.73356 1.000 34.69219 77 LEU B O 1
ATOM 623 N N . LEU A 1 78 ? 17.22271 -9.28552 -8.99709 1.000 27.74183 78 LEU B N 1
ATOM 624 C CA . LEU A 1 78 ? 17.74017 -7.92633 -9.10976 1.000 22.94406 78 LEU B CA 1
ATOM 625 C C . LEU A 1 78 ? 16.72114 -6.98646 -9.73287 1.000 23.58805 78 LEU B C 1
ATOM 626 O O . LEU A 1 78 ? 16.65430 -5.81261 -9.35586 1.000 34.36661 78 LEU B O 1
ATOM 631 N N . LYS A 1 79 ? 15.91933 -7.47372 -10.68111 1.000 20.23406 79 LYS B N 1
ATOM 632 C CA . LYS A 1 79 ? 14.88062 -6.62126 -11.24681 1.000 30.57329 79 LYS B CA 1
ATOM 633 C C . LYS A 1 79 ? 13.82448 -6.28441 -10.20216 1.000 25.59653 79 LYS B C 1
ATOM 634 O O . LYS A 1 79 ? 13.32113 -5.15707 -10.16415 1.000 30.81937 79 LYS B O 1
ATOM 640 N N . GLU A 1 80 ? 13.49336 -7.24086 -9.33159 1.000 25.65605 80 GLU B N 1
ATOM 641 C CA . GLU A 1 80 ? 12.53292 -6.96827 -8.26735 1.000 29.94587 80 GLU B CA 1
ATOM 642 C C . GLU A 1 80 ? 13.12838 -6.05168 -7.20525 1.000 38.72582 80 GLU B C 1
ATOM 643 O O . GLU A 1 80 ? 12.42112 -5.21157 -6.63733 1.000 38.62647 80 GLU B O 1
ATOM 649 N N . MET A 1 81 ? 14.42493 -6.19637 -6.92165 1.000 31.45655 81 MET B N 1
ATOM 650 C CA . MET A 1 81 ? 15.06168 -5.34361 -5.92229 1.000 18.18935 81 MET B CA 1
ATOM 651 C C . MET A 1 81 ? 15.28684 -3.93625 -6.45891 1.000 13.80148 81 MET B C 1
ATOM 652 O O . MET A 1 81 ? 14.95901 -2.94803 -5.79272 1.000 16.01537 81 MET B O 1
ATOM 657 N N . LEU A 1 82 ? 15.85148 -3.82362 -7.66285 1.000 15.04131 82 LEU B N 1
ATOM 658 C CA . LEU A 1 82 ? 16.12835 -2.50886 -8.22762 1.000 13.86190 82 LEU B CA 1
ATOM 659 C C . LEU A 1 82 ? 14.86116 -1.77289 -8.64024 1.000 17.08214 82 LEU B C 1
ATOM 660 O O . LEU A 1 82 ? 14.90736 -0.55424 -8.83415 1.000 19.67298 82 LEU B O 1
ATOM 665 N N . SER A 1 83 ? 13.73606 -2.47756 -8.78363 1.000 19.86753 83 SER B N 1
ATOM 666 C CA . SER A 1 83 ? 12.47682 -1.80270 -9.07876 1.000 17.80697 83 SER B CA 1
ATOM 667 C C . SER A 1 83 ? 11.87266 -1.16330 -7.83809 1.000 15.11439 83 SER B C 1
ATOM 668 O O . SER A 1 83 ? 11.16631 -0.15481 -7.94804 1.000 16.09028 83 SER B O 1
ATOM 671 N N . ASN A 1 84 ? 12.12564 -1.73271 -6.66850 1.000 11.17935 84 ASN B N 1
ATOM 672 C CA . ASN A 1 84 ? 11.62185 -1.16455 -5.42622 1.000 8.97024 84 ASN B CA 1
ATOM 673 C C . ASN A 1 84 ? 12.30399 0.17232 -5.17032 1.000 10.13155 84 ASN B C 1
ATOM 674 O O . ASN A 1 84 ? 13.53675 0.21647 -5.06485 1.000 11.70717 84 ASN B O 1
ATOM 679 N N . PRO A 1 85 ? 11.56007 1.27761 -5.07342 1.000 10.41562 85 PRO B N 1
ATOM 680 C CA . PRO A 1 85 ? 12.21781 2.57893 -4.87709 1.000 8.93965 85 PRO B CA 1
ATOM 681 C C . PR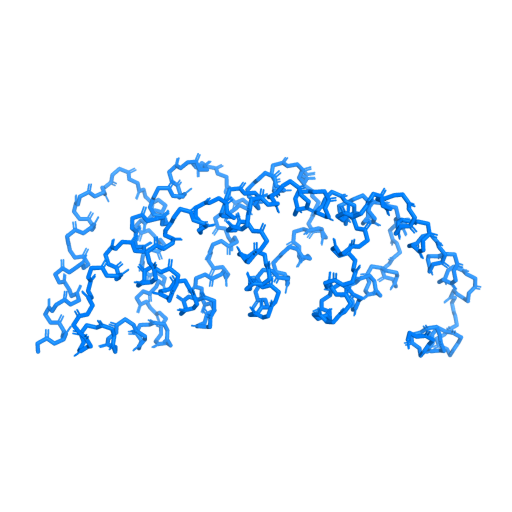O A 1 85 ? 12.92299 2.70961 -3.53859 1.000 7.49515 85 PRO B C 1
ATOM 682 O O . PRO A 1 85 ? 13.88358 3.48150 -3.43654 1.000 13.48199 85 PRO B O 1
ATOM 686 N N . GLU A 1 86 ? 12.48399 1.98743 -2.50675 1.000 5.34714 86 GLU B N 1
ATOM 687 C CA . GLU A 1 86 ? 13.14983 2.09781 -1.21288 1.000 13.91553 86 GLU B CA 1
ATOM 688 C C . GLU A 1 86 ? 14.38513 1.20810 -1.14021 1.000 13.52083 86 GLU B C 1
ATOM 689 O O . GLU A 1 86 ? 15.39883 1.59625 -0.54777 1.000 12.16599 86 GLU B O 1
ATOM 695 N N . ILE A 1 87 ? 14.32065 0.01454 -1.73267 1.000 9.61055 87 ILE B N 1
ATOM 696 C CA . ILE A 1 87 ? 15.49930 -0.84437 -1.78837 1.000 7.85074 87 ILE B CA 1
ATOM 697 C C . ILE A 1 87 ? 16.58204 -0.20107 -2.64276 1.000 6.43424 87 ILE B C 1
ATOM 698 O O . ILE A 1 87 ? 17.76711 -0.22367 -2.29152 1.000 8.11814 87 ILE B O 1
ATOM 703 N N . PHE A 1 88 ? 16.19368 0.38967 -3.77458 1.000 10.31407 88 PHE B N 1
ATOM 704 C CA . PHE A 1 88 ? 17.17080 1.05879 -4.62543 1.000 7.84951 88 PHE B CA 1
ATOM 705 C C . PHE A 1 88 ? 17.78732 2.26314 -3.92606 1.000 8.32856 88 PHE B C 1
ATOM 706 O O . PHE A 1 88 ? 18.95354 2.59161 -4.17238 1.000 8.21409 88 PHE B O 1
ATOM 714 N N . GLU A 1 89 ? 17.03005 2.92232 -3.04620 1.000 10.74223 89 GLU B N 1
ATOM 715 C CA . GLU A 1 89 ? 17.53527 4.11215 -2.37098 1.000 6.82994 89 GLU B CA 1
ATOM 716 C C . GLU A 1 89 ? 18.40460 3.75161 -1.17251 1.000 8.41032 89 GLU B C 1
ATOM 717 O O . GLU A 1 89 ? 19.38723 4.44529 -0.88774 1.000 10.89646 89 GLU B O 1
ATOM 723 N N . ILE A 1 90 ? 18.06473 2.67386 -0.45915 1.000 6.87532 90 ILE B N 1
ATOM 724 C CA . ILE A 1 90 ? 18.91542 2.22671 0.63666 1.000 6.31102 90 ILE B CA 1
ATOM 725 C C . ILE A 1 90 ? 20.22924 1.66089 0.11148 1.000 7.18376 90 ILE B C 1
ATOM 726 O O . ILE A 1 90 ? 21.19970 1.54873 0.86813 1.000 14.84907 90 ILE B O 1
ATOM 731 N N . LEU A 1 91 ? 20.28863 1.30272 -1.17338 1.000 6.35331 91 LEU B N 1
ATOM 732 C CA . LEU A 1 91 ? 21.56393 0.95678 -1.78988 1.000 7.24303 91 LEU B CA 1
ATOM 733 C C . LEU A 1 91 ? 22.38637 2.20329 -2.08980 1.000 9.75479 91 LEU B C 1
ATOM 734 O O . LEU A 1 91 ? 23.59837 2.22271 -1.85002 1.000 20.62526 91 LEU B O 1
ATOM 739 N N . LEU A 1 92 ? 21.74596 3.24960 -2.61785 1.000 7.07462 92 LEU B N 1
ATOM 740 C CA . LEU A 1 92 ? 22.44739 4.50847 -2.84242 1.000 7.81425 92 LEU B CA 1
ATOM 741 C C . LEU A 1 92 ? 22.97517 5.09241 -1.53957 1.000 11.90989 92 LEU B C 1
ATOM 742 O O . LEU A 1 92 ? 23.98025 5.81154 -1.54324 1.000 18.61013 92 LEU B O 1
ATOM 747 N N . GLU A 1 93 ? 22.31552 4.79921 -0.41871 1.000 9.10446 93 GLU B N 1
ATOM 748 C CA . GLU A 1 93 ? 22.80208 5.25940 0.87374 1.000 8.05213 93 GLU B CA 1
ATOM 749 C C . GLU A 1 93 ? 23.85775 4.33483 1.45792 1.000 13.42248 93 GLU B C 1
ATOM 750 O O . GLU A 1 93 ? 24.59966 4.74995 2.35273 1.000 16.61407 93 GLU B O 1
ATOM 756 N N . TYR A 1 94 ? 23.94784 3.09957 0.97151 1.000 18.01082 94 TYR B N 1
ATOM 757 C CA . TYR A 1 94 ? 25.06326 2.22393 1.28917 1.000 15.46237 94 TYR B CA 1
ATOM 758 C C . TYR A 1 94 ? 26.21771 2.36844 0.29843 1.000 11.84097 94 TYR B C 1
ATOM 759 O O . TYR A 1 94 ? 27.08971 1.49188 0.24330 1.000 25.14111 94 TYR B O 1
ATOM 768 N N . VAL A 1 95 ? 26.23317 3.44203 -0.49324 1.000 13.52527 95 VAL B N 1
ATOM 769 C CA . VAL A 1 95 ? 27.37189 3.77927 -1.33202 1.000 18.86804 95 VAL B CA 1
ATOM 770 C C . VAL A 1 95 ? 27.95815 5.12775 -0.94774 1.000 20.03688 95 VAL B C 1
ATOM 771 O O . VAL A 1 95 ? 29.17884 5.32482 -1.01507 1.000 28.75632 95 VAL B O 1
ATOM 775 N N . TYR A 1 96 ? 27.10881 6.06883 -0.53060 1.000 14.97090 96 TYR B N 1
ATOM 776 C CA . TYR A 1 96 ? 27.60979 7.31724 0.02779 1.000 17.26641 96 TYR B CA 1
ATOM 777 C C . TYR A 1 96 ? 28.33815 7.06623 1.34186 1.000 25.28206 96 TYR B C 1
ATOM 778 O O . TYR A 1 96 ? 29.32902 7.73676 1.65205 1.000 36.49901 96 TYR B O 1
ATOM 787 N N . ILE A 1 97 ? 27.86211 6.09206 2.12056 1.000 27.00550 97 ILE B N 1
ATOM 788 C CA . ILE A 1 97 ? 28.56084 5.62765 3.31304 1.000 19.48516 97 ILE B CA 1
ATOM 789 C C . ILE A 1 97 ? 29.83688 4.86782 2.96764 1.000 26.37547 97 ILE B C 1
ATOM 790 O O . ILE A 1 97 ? 30.63540 4.56453 3.86284 1.000 29.59314 97 ILE B O 1
ATOM 795 N N . LYS A 1 98 ? 30.06277 4.59497 1.67701 1.000 30.34326 98 LYS B N 1
ATOM 796 C CA . LYS A 1 98 ? 31.24445 3.89469 1.16628 1.000 30.36175 98 LYS B CA 1
ATOM 797 C C . LYS A 1 98 ? 31.22279 2.40746 1.50659 1.000 29.37721 98 LYS B C 1
ATOM 798 O O . LYS A 1 98 ? 32.27466 1.79213 1.69042 1.000 36.80337 98 LYS B O 1
ATOM 804 N N . LYS A 1 99 ? 30.03253 1.81424 1.57572 1.000 27.79143 99 LYS B N 1
ATOM 805 C CA . LYS A 1 99 ? 29.87098 0.38999 1.86378 1.000 27.27150 99 LYS B CA 1
ATOM 806 C C . LYS A 1 99 ? 29.48532 -0.40305 0.62283 1.000 23.64832 99 LYS B C 1
ATOM 807 O O . LYS A 1 99 ? 28.62802 -1.28880 0.68497 1.000 21.74400 99 LYS B O 1
ATOM 813 N N . GLU A 1 100 ? 30.10411 -0.10018 -0.52160 1.000 22.82049 100 GLU B N 1
ATOM 814 C CA . GLU A 1 100 ? 29.84802 -0.86672 -1.73556 1.000 17.48176 100 GLU B CA 1
ATOM 815 C C . GLU A 1 100 ? 30.26349 -2.32347 -1.59064 1.000 34.35570 100 GLU B C 1
ATOM 816 O O . GLU A 1 100 ? 29.78563 -3.17249 -2.35144 1.000 23.64109 100 GLU B O 1
ATOM 822 N N . ASP A 1 101 ? 31.14651 -2.62839 -0.63681 1.000 52.95060 101 ASP B N 1
ATOM 823 C CA . ASP A 1 101 ? 31.56345 -4.00674 -0.41092 1.000 49.79188 101 ASP B CA 1
ATOM 824 C C . ASP A 1 101 ? 30.52265 -4.78319 0.38711 1.000 48.11592 101 ASP B C 1
ATOM 825 O O . ASP A 1 101 ? 30.29561 -5.96873 0.12239 1.000 55.45968 101 ASP B O 1
ATOM 830 N N . VAL A 1 102 ? 29.88074 -4.13474 1.36291 1.000 29.16829 102 VAL B N 1
ATOM 831 C CA . VAL A 1 102 ? 28.83803 -4.80564 2.13350 1.000 26.58408 102 VAL B CA 1
ATOM 832 C C . VAL A 1 102 ? 27.65251 -5.15462 1.24292 1.000 27.66973 102 VAL B C 1
ATOM 833 O O . VAL A 1 102 ? 27.00630 -6.19234 1.43375 1.000 27.78511 102 VAL B O 1
ATOM 837 N N . VAL A 1 103 ? 27.35143 -4.30968 0.25531 1.000 29.30543 103 VAL B N 1
ATOM 838 C CA . VAL A 1 103 ? 26.27124 -4.61286 -0.67761 1.000 17.40418 103 VAL B CA 1
ATOM 839 C C . VAL A 1 103 ? 26.65563 -5.77702 -1.58242 1.000 34.46638 103 VAL B C 1
ATOM 840 O O . VAL A 1 103 ? 25.83609 -6.66108 -1.86046 1.000 38.69866 103 VAL B O 1
ATOM 844 N N . GLU A 1 104 ? 27.90614 -5.79951 -2.05326 1.000 40.05648 104 GLU B N 1
ATOM 845 C CA . GLU A 1 104 ? 28.33858 -6.85768 -2.96149 1.000 36.00108 104 GLU B CA 1
ATOM 846 C C . GLU A 1 104 ? 28.28446 -8.22245 -2.29082 1.000 35.82436 104 GLU B C 1
ATOM 847 O O . GLU A 1 104 ? 27.96195 -9.22653 -2.93636 1.000 38.16278 104 GLU B O 1
ATOM 853 N N . LYS A 1 105 ? 28.60081 -8.28059 -0.99650 1.000 34.02241 105 LYS B N 1
ATOM 854 C CA . LYS A 1 105 ? 28.54144 -9.54872 -0.27826 1.000 37.62361 105 LYS B CA 1
ATOM 855 C C . LYS A 1 105 ? 27.10961 -10.06384 -0.20038 1.000 33.85034 105 LYS B C 1
ATOM 856 O O . LYS A 1 105 ? 26.83979 -11.22774 -0.51940 1.000 35.76899 105 LYS B O 1
ATOM 862 N N . LEU A 1 106 ? 26.17374 -9.20503 0.21394 1.000 26.92456 106 LEU B N 1
ATOM 863 C CA . LEU A 1 106 ? 24.77647 -9.61887 0.28696 1.000 31.90682 106 LEU B CA 1
ATOM 864 C C . LEU A 1 106 ? 24.22495 -9.96651 -1.08916 1.000 27.30211 106 LEU B C 1
ATOM 865 O O . LEU A 1 106 ? 23.39561 -10.87471 -1.21382 1.000 31.53865 106 LEU B O 1
ATOM 870 N N . PHE A 1 107 ? 24.67335 -9.26255 -2.13163 1.000 20.85840 107 PHE B N 1
ATOM 871 C CA . PHE A 1 107 ? 24.24355 -9.58500 -3.48710 1.000 30.35430 107 PHE B CA 1
ATOM 872 C C . PHE A 1 107 ? 24.67384 -10.98155 -3.91312 1.000 34.99372 107 PHE B C 1
ATOM 873 O O . PHE A 1 107 ? 24.05255 -11.56302 -4.80923 1.000 29.14934 107 PHE B O 1
ATOM 881 N N . GLU A 1 108 ? 25.71554 -11.53398 -3.29453 1.000 37.41380 108 GLU B N 1
ATOM 882 C CA . GLU A 1 108 ? 26.19946 -12.86051 -3.64966 1.000 37.56696 108 GLU B CA 1
ATOM 883 C C . GLU A 1 108 ? 25.66931 -13.96060 -2.74274 1.000 40.29943 108 GLU B C 1
ATOM 884 O O . GLU A 1 108 ? 25.57958 -15.11212 -3.17973 1.000 46.13392 108 GLU B O 1
ATOM 890 N N . VAL A 1 109 ? 25.31401 -13.64405 -1.49475 1.000 37.04116 109 VAL B N 1
ATOM 891 C CA . VAL A 1 109 ? 24.76782 -14.67575 -0.61849 1.000 48.30409 109 VAL B CA 1
ATOM 892 C C . VAL A 1 109 ? 23.35779 -15.05534 -1.05125 1.000 43.8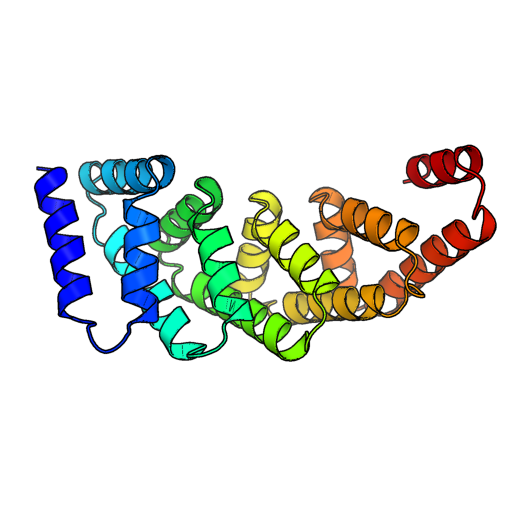4649 109 VAL B C 1
ATOM 893 O O . VAL A 1 109 ? 22.90783 -16.18148 -0.80612 1.000 49.35036 109 VAL B O 1
ATOM 897 N N . ILE A 1 110 ? 22.63821 -14.13723 -1.69745 1.000 38.91909 110 ILE B N 1
ATOM 898 C CA . ILE A 1 110 ? 21.33291 -14.48844 -2.24186 1.000 38.90564 110 ILE B CA 1
ATOM 899 C C . ILE A 1 110 ? 21.49076 -15.25772 -3.54619 1.000 38.65446 110 ILE B C 1
ATOM 900 O O . ILE A 1 110 ? 20.63267 -16.07642 -3.89547 1.000 44.71178 110 ILE B O 1
ATOM 905 N N . LYS A 1 111 ? 22.57888 -15.01725 -4.28156 1.000 31.98465 111 LYS B N 1
ATOM 906 C CA . LYS A 1 111 ? 22.87382 -15.84201 -5.44705 1.000 33.29739 111 LYS B CA 1
ATOM 907 C C . LYS A 1 111 ? 23.18628 -17.27426 -5.03330 1.000 43.42534 111 LYS B C 1
ATOM 908 O O . LYS A 1 111 ? 22.81345 -18.22447 -5.73146 1.000 45.68738 111 LYS B O 1
ATOM 914 N N . GLN A 1 112 ? 23.86815 -17.44740 -3.89731 1.000 43.96187 112 GLN B N 1
ATOM 915 C CA . GLN A 1 112 ? 24.14654 -18.78959 -3.39658 1.000 54.53194 112 GLN B CA 1
ATOM 916 C C . GLN A 1 112 ? 22.87113 -19.47515 -2.92446 1.000 54.40183 112 GLN B C 1
ATOM 917 O O . GLN A 1 112 ? 22.70919 -20.68813 -3.10292 1.000 64.10315 112 GLN B O 1
ATOM 923 N N . ALA A 1 113 ? 21.95648 -18.71621 -2.31472 1.000 49.30993 113 ALA B N 1
ATOM 924 C CA . ALA A 1 113 ? 20.65847 -19.27456 -1.95416 1.000 37.97839 113 ALA B CA 1
ATOM 925 C C . ALA A 1 113 ? 19.85590 -19.65689 -3.19051 1.000 38.52636 113 ALA B C 1
ATOM 926 O O . ALA A 1 113 ? 19.05600 -20.59772 -3.14310 1.000 41.76811 113 ALA B O 1
ATOM 928 N N . VAL A 1 114 ? 20.05606 -18.94382 -4.30045 1.000 31.61541 114 VAL B N 1
ATOM 929 C CA . VAL A 1 114 ? 19.38900 -19.30084 -5.54750 1.000 32.04446 114 VAL B CA 1
ATOM 930 C C . VAL A 1 114 ? 20.02310 -20.54470 -6.15468 1.000 61.53781 114 VAL B C 1
ATOM 931 O O . VAL A 1 114 ? 19.32196 -21.44997 -6.62390 1.000 77.21310 114 VAL B O 1
ATOM 935 N N . GLU A 1 115 ? 21.35679 -20.61159 -6.15663 1.000 55.52954 115 GLU B N 1
ATOM 936 C CA . GLU A 1 115 ? 22.03427 -21.80325 -6.65613 1.000 45.80176 115 GLU B CA 1
ATOM 937 C C . GLU A 1 115 ? 21.70713 -23.01880 -5.79841 1.000 45.19873 115 GLU B C 1
ATOM 938 O O . GLU A 1 115 ? 21.56123 -24.13257 -6.31550 1.000 58.05080 115 GLU B O 1
ATOM 944 N N . ASP A 1 116 ? 21.57774 -22.82325 -4.48476 1.000 45.16666 116 ASP B N 1
ATOM 945 C CA . ASP A 1 116 ? 21.19053 -23.91003 -3.59487 1.000 56.82323 116 ASP B CA 1
ATOM 946 C C . ASP A 1 116 ? 19.69773 -24.20945 -3.65719 1.000 67.94752 116 ASP B C 1
ATOM 947 O O . ASP A 1 116 ? 19.28093 -25.29909 -3.24791 1.000 61.19485 116 ASP B O 1
ATOM 952 N N . ALA A 1 117 ? 18.88886 -23.27235 -4.15923 1.000 69.33816 117 ALA B N 1
ATOM 953 C CA . ALA A 1 117 ? 17.44880 -23.49409 -4.25021 1.000 59.12846 117 ALA B CA 1
ATOM 954 C C . ALA A 1 117 ? 17.13593 -24.70077 -5.12711 1.000 73.90107 117 ALA B C 1
ATOM 955 O O . ALA A 1 117 ? 16.47379 -25.64907 -4.69020 1.000 75.96266 117 ALA B O 1
ATOM 957 N N . GLY A 1 118 ? 17.61073 -24.68256 -6.37092 1.000 65.25530 118 GLY B N 1
ATOM 958 C CA . GLY A 1 118 ? 17.42301 -25.80114 -7.27371 1.000 62.61700 118 GLY B CA 1
ATOM 959 C C . GLY A 1 118 ? 15.97161 -26.10230 -7.58535 1.000 69.01206 118 GLY B C 1
ATOM 960 O O . GLY A 1 118 ? 15.43230 -27.11748 -7.13304 1.000 59.18574 118 GLY B O 1
ATOM 961 N N . ASP A 1 119 ? 15.33255 -25.21981 -8.35626 1.000 73.35175 119 ASP B N 1
ATOM 962 C CA . ASP A 1 119 ? 13.94026 -25.38621 -8.77899 1.000 71.72440 119 ASP B CA 1
ATOM 963 C C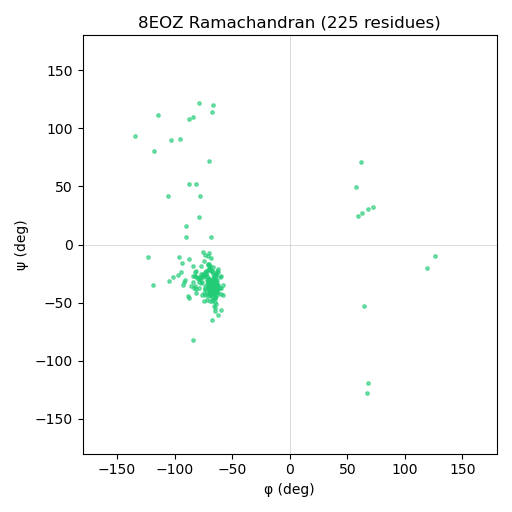 . ASP A 1 119 ? 13.00415 -25.52727 -7.57953 1.000 61.76067 119 ASP B C 1
ATOM 964 O O . ASP A 1 119 ? 12.17106 -26.43334 -7.51217 1.000 61.17385 119 ASP B O 1
ATOM 969 N N . ASN A 1 120 ? 13.14966 -24.61205 -6.61982 1.000 47.41834 120 ASN B N 1
ATOM 970 C CA . ASN A 1 120 ? 12.25345 -24.50541 -5.47137 1.000 33.37065 120 ASN B CA 1
ATOM 971 C C . ASN A 1 120 ? 11.59086 -23.13497 -5.54777 1.000 23.82594 120 ASN B C 1
ATOM 972 O O . ASN A 1 120 ? 12.01057 -22.18965 -4.86231 1.000 19.84782 120 ASN B O 1
ATOM 977 N N . PRO A 1 121 ? 10.55288 -22.98781 -6.37697 1.000 23.72866 121 PRO B N 1
ATOM 978 C CA . PRO A 1 121 ? 9.94533 -21.66078 -6.56407 1.000 22.29710 121 PRO B CA 1
ATOM 979 C C . PRO A 1 121 ? 9.24834 -21.12345 -5.32677 1.000 20.69254 121 PRO B C 1
ATOM 980 O O . PRO A 1 121 ? 9.02026 -19.90974 -5.24766 1.000 23.86720 121 PRO B O 1
ATOM 984 N N . VAL A 1 122 ? 8.89604 -21.97791 -4.36479 1.000 17.77447 122 VAL B N 1
ATOM 985 C CA . VAL A 1 122 ? 8.30747 -21.48327 -3.12507 1.000 10.19198 122 VAL B CA 1
ATOM 986 C C . VAL A 1 122 ? 9.35507 -20.74596 -2.30140 1.000 15.73028 122 VAL B C 1
ATOM 987 O O . VAL A 1 122 ? 9.07107 -19.70745 -1.69297 1.000 16.29813 122 VAL B O 1
ATOM 991 N N . PHE A 1 123 ? 10.58397 -21.26526 -2.27375 1.000 19.77950 123 PHE B N 1
ATOM 992 C CA . PHE A 1 123 ? 11.66443 -20.56883 -1.58659 1.000 14.02587 123 PHE B CA 1
ATOM 993 C C . PHE A 1 123 ? 12.08772 -19.31416 -2.33987 1.000 10.22815 123 PHE B C 1
ATOM 994 O O . PHE A 1 123 ? 12.51251 -18.33385 -1.71783 1.000 8.33278 123 PHE B O 1
ATOM 1002 N N . LEU A 1 124 ? 11.98156 -19.32339 -3.67133 1.000 12.73607 124 LEU B N 1
ATOM 1003 C CA . LEU A 1 124 ? 12.28215 -18.12053 -4.44149 1.000 18.18477 124 LEU B CA 1
ATOM 1004 C C . LEU A 1 124 ? 11.28651 -17.00895 -4.13743 1.000 10.89360 124 LEU B C 1
ATOM 1005 O O . LEU A 1 124 ? 11.66850 -15.83762 -4.03982 1.000 9.73325 124 LEU B O 1
ATOM 1010 N N . LYS A 1 125 ? 10.00558 -17.35475 -3.98556 1.000 13.16996 125 LYS B N 1
ATOM 1011 C CA . LYS A 1 125 ? 9.00908 -16.34811 -3.63572 1.000 6.65771 125 LYS B CA 1
ATOM 1012 C C . LYS A 1 125 ? 9.25219 -15.79789 -2.23709 1.000 7.36474 125 LYS B C 1
ATOM 1013 O O . LYS A 1 125 ? 9.08397 -14.59710 -1.99817 1.000 14.27538 125 LYS B O 1
ATOM 1019 N N . LEU A 1 126 ? 9.64342 -16.66092 -1.29797 1.000 11.06310 126 LEU B N 1
ATOM 1020 C CA . LEU A 1 126 ? 9.99870 -16.18562 0.03448 1.000 6.54194 126 LEU B CA 1
ATOM 1021 C C . LEU A 1 126 ? 11.24990 -15.32211 -0.00888 1.000 6.98373 126 LEU B C 1
ATOM 1022 O O . LEU A 1 126 ? 11.37098 -14.35398 0.75006 1.000 8.42686 126 LEU B O 1
ATOM 1027 N N . LEU A 1 127 ? 12.19346 -15.66059 -0.88761 1.000 8.97671 127 LEU B N 1
ATOM 1028 C CA . LEU A 1 127 ? 13.41024 -14.86743 -1.00336 1.000 6.36643 127 LEU B CA 1
ATOM 1029 C C . LEU A 1 127 ? 13.10396 -13.48437 -1.56305 1.000 9.13192 127 LEU B C 1
ATOM 1030 O O . LEU A 1 127 ? 13.59475 -12.47527 -1.04599 1.000 18.96121 127 LEU B O 1
ATOM 1035 N N . LYS A 1 128 ? 12.28720 -13.41701 -2.61909 1.000 9.90260 128 LYS B N 1
ATOM 1036 C CA . LYS A 1 128 ? 11.86742 -12.12124 -3.14606 1.000 5.82876 128 LYS B CA 1
ATOM 1037 C C . LYS A 1 128 ? 11.10333 -11.32535 -2.09837 1.000 6.86533 128 LYS B C 1
ATOM 1038 O O . LYS A 1 128 ? 11.24940 -10.10138 -2.00654 1.000 9.89460 128 LYS B O 1
ATOM 1044 N N . LYS A 1 129 ? 10.28662 -12.00803 -1.29409 1.000 7.05693 129 LYS B N 1
ATOM 1045 C CA . LYS A 1 129 ? 9.39150 -11.31258 -0.37832 1.000 5.93154 129 LYS B CA 1
ATOM 1046 C C . LYS A 1 129 ? 10.14593 -10.65181 0.76749 1.000 9.64165 129 LYS B C 1
ATOM 1047 O O . LYS A 1 129 ? 9.71499 -9.60548 1.26501 1.000 12.18601 129 LYS B O 1
ATOM 1053 N N . MET A 1 130 ? 11.26378 -11.23391 1.20060 1.000 14.25590 130 MET B N 1
ATOM 1054 C CA . MET A 1 130 ? 11.99387 -10.66099 2.32481 1.000 14.81551 130 MET B CA 1
ATOM 1055 C C . MET A 1 130 ? 13.08112 -9.68621 1.88564 1.000 8.67219 130 MET B C 1
ATOM 1056 O O . MET A 1 130 ? 13.31764 -8.68556 2.56882 1.000 14.18695 130 MET B O 1
ATOM 1061 N N . ILE A 1 131 ? 13.74576 -9.94033 0.75394 1.000 6.16350 131 ILE B N 1
ATOM 1062 C CA . ILE A 1 131 ? 14.73244 -8.98462 0.25155 1.000 5.60769 131 ILE B CA 1
ATOM 1063 C C . ILE A 1 131 ? 14.08791 -7.76240 -0.38080 1.000 5.90676 131 ILE B C 1
ATOM 1064 O O . ILE A 1 131 ? 14.79906 -6.81939 -0.74670 1.000 5.93297 131 ILE B O 1
ATOM 1069 N N . SER A 1 132 ? 12.76402 -7.75178 -0.53121 1.000 9.03603 132 SER B N 1
ATOM 1070 C CA . SER A 1 132 ? 12.04386 -6.56375 -0.96539 1.000 6.39951 132 SER B CA 1
ATOM 1071 C C . SER A 1 132 ? 11.48365 -5.75999 0.19785 1.000 3.99252 132 SER B C 1
ATOM 1072 O O . SER A 1 132 ? 11.02118 -4.63458 -0.01274 1.000 5.97523 132 SER B O 1
ATOM 1075 N N . ASN A 1 133 ? 11.51052 -6.30870 1.40617 1.000 8.86383 133 ASN B N 1
ATOM 1076 C CA . ASN A 1 133 ? 11.09955 -5.56664 2.58974 1.000 7.21492 133 ASN B CA 1
ATOM 1077 C C . ASN A 1 133 ? 12.22990 -4.64300 3.02368 1.000 7.47275 133 ASN B C 1
ATOM 1078 O O . ASN A 1 133 ? 13.33967 -5.12119 3.28769 1.000 3.84096 133 ASN B O 1
ATOM 1083 N N . PRO A 1 134 ? 12.00567 -3.32785 3.10140 1.000 5.95754 134 PRO B N 1
ATOM 1084 C CA . PRO A 1 134 ? 13.10506 -2.42164 3.47329 1.000 5.73896 134 PRO B CA 1
ATOM 1085 C C . PRO A 1 134 ? 13.72732 -2.74308 4.81913 1.000 9.55082 134 PRO B C 1
ATOM 1086 O O . PRO A 1 134 ? 14.95741 -2.73057 4.94646 1.000 8.49412 134 PRO B O 1
ATOM 1090 N N . GLU A 1 135 ? 12.90909 -3.03638 5.83077 1.000 10.29156 135 GLU B N 1
ATOM 1091 C CA . GLU A 1 135 ? 13.45081 -3.34173 7.15007 1.000 9.51276 135 GLU B CA 1
ATOM 1092 C C . GLU A 1 135 ? 14.26347 -4.63117 7.13047 1.000 11.77329 135 GLU B C 1
ATOM 1093 O O . GLU A 1 135 ? 15.34486 -4.69803 7.72623 1.000 10.25827 135 GLU B O 1
ATOM 1099 N N . ILE A 1 136 ? 13.76807 -5.65950 6.43846 1.000 11.07293 136 ILE B N 1
ATOM 1100 C CA . ILE A 1 136 ? 14.49466 -6.92297 6.36282 1.000 6.21579 136 ILE B CA 1
ATOM 1101 C C . ILE A 1 136 ? 15.76393 -6.76325 5.53591 1.000 6.65684 136 ILE B C 1
ATOM 1102 O O . ILE A 1 136 ? 16.81345 -7.32768 5.86732 1.000 7.76311 136 ILE B O 1
ATOM 1107 N N . PHE A 1 137 ? 15.69275 -5.99484 4.44849 1.000 7.38353 137 PHE B N 1
ATOM 1108 C CA . PHE A 1 137 ? 16.86956 -5.80582 3.60687 1.000 8.90998 137 PHE B CA 1
ATOM 1109 C C . PHE A 1 137 ? 17.96029 -5.04117 4.34839 1.000 8.08591 137 PHE B C 1
ATOM 1110 O O . PHE A 1 137 ? 19.14840 -5.35007 4.20407 1.000 8.52249 137 PHE B O 1
ATOM 1118 N N . GLU A 1 138 ? 17.57720 -4.04694 5.15408 1.000 12.73306 138 GLU B N 1
ATOM 1119 C CA . GLU A 1 138 ? 18.56000 -3.33734 5.96746 1.000 15.77526 138 GLU B CA 1
ATOM 1120 C C . GLU A 1 138 ? 19.17649 -4.25777 7.01377 1.000 12.35086 138 GLU B C 1
ATOM 1121 O O . GLU A 1 138 ? 20.37675 -4.17011 7.29487 1.000 13.66612 138 GLU B O 1
ATOM 1127 N N . ILE A 1 139 ? 18.37143 -5.14862 7.59766 1.000 10.30879 139 ILE B N 1
ATOM 1128 C CA . ILE A 1 139 ? 18.88582 -6.07791 8.60080 1.000 9.67942 139 ILE B CA 1
ATOM 1129 C C . ILE A 1 139 ? 19.91138 -7.01976 7.98172 1.000 10.68862 139 ILE B C 1
ATOM 1130 O O . ILE A 1 139 ? 20.92688 -7.35282 8.60517 1.000 14.68962 139 ILE B O 1
ATOM 1135 N N . LEU A 1 140 ? 19.67056 -7.45599 6.74304 1.000 11.72850 140 LEU B N 1
ATOM 1136 C CA . LEU A 1 140 ? 20.61984 -8.34326 6.07755 1.000 11.25659 140 LEU B CA 1
ATOM 1137 C C . LEU A 1 140 ? 21.93092 -7.62686 5.77441 1.000 17.78550 140 LEU B C 1
ATOM 1138 O O . LEU A 1 140 ? 23.00878 -8.22177 5.88778 1.000 20.89401 140 LEU B O 1
ATOM 1143 N N . LEU A 1 141 ? 21.86098 -6.35142 5.38369 1.000 19.96453 141 LEU B N 1
ATOM 1144 C CA . LEU A 1 141 ? 23.08029 -5.57414 5.18306 1.000 12.00264 141 LEU B CA 1
ATOM 1145 C C . LEU A 1 141 ? 23.80975 -5.34556 6.50070 1.000 15.02878 141 LEU B C 1
ATOM 1146 O O . LEU A 1 141 ? 25.04022 -5.45143 6.56346 1.000 21.71597 141 LEU B O 1
ATOM 1151 N N . GLU A 1 142 ? 23.06474 -5.03628 7.56502 1.000 17.81084 142 GLU B N 1
ATOM 1152 C CA . GLU A 1 142 ? 23.67005 -4.75772 8.86154 1.000 15.45105 142 GLU B CA 1
ATOM 1153 C C . GLU A 1 142 ? 24.30422 -5.99253 9.48912 1.000 21.86153 142 GLU B C 1
ATOM 1154 O O . GLU A 1 142 ? 25.19434 -5.85320 10.33420 1.000 33.78877 142 GLU B O 1
ATOM 1160 N N . TYR A 1 143 ? 23.87158 -7.19224 9.10030 1.000 16.47379 143 TYR B N 1
ATOM 1161 C CA . TYR A 1 143 ? 24.50803 -8.40965 9.58527 1.000 23.70142 143 TYR B CA 1
ATOM 1162 C C . TYR A 1 143 ? 25.77516 -8.75124 8.81661 1.000 23.51244 143 TYR B C 1
ATOM 1163 O O . TYR A 1 143 ? 26.63289 -9.46462 9.34687 1.000 29.66911 143 TYR B O 1
ATOM 1172 N N . VAL A 1 144 ? 25.91202 -8.25924 7.58986 1.000 23.10321 144 VAL B N 1
ATOM 1173 C CA . VAL A 1 144 ? 27.09457 -8.53765 6.78223 1.000 28.01190 144 VAL B CA 1
ATOM 1174 C C . VAL A 1 144 ? 28.21737 -7.54687 7.07419 1.000 30.63616 144 VAL B C 1
ATOM 1175 O O . VAL A 1 144 ? 29.39434 -7.91742 7.06556 1.000 26.98759 144 VAL B O 1
ATOM 1179 N N . TYR A 1 145 ? 27.87585 -6.28243 7.34439 1.000 36.46996 145 TYR B N 1
ATOM 1180 C CA . TYR A 1 145 ? 28.89840 -5.28566 7.65392 1.000 26.69801 145 TYR B CA 1
ATOM 1181 C C . TYR A 1 145 ? 29.66821 -5.65507 8.91560 1.000 35.24222 145 TYR B C 1
ATOM 1182 O O . TYR A 1 145 ? 30.88216 -5.43461 8.99742 1.000 48.24927 145 TYR B O 1
ATOM 1191 N N . ILE A 1 146 ? 28.97910 -6.22076 9.90985 1.000 32.18044 146 ILE B N 1
ATOM 1192 C CA . ILE A 1 146 ? 29.65502 -6.69518 11.11384 1.000 34.91228 146 ILE B CA 1
ATOM 1193 C C . ILE A 1 146 ? 30.60202 -7.83990 10.78233 1.000 43.73647 146 ILE B C 1
ATOM 1194 O O . ILE A 1 146 ? 31.66374 -7.98219 11.40245 1.000 65.07699 146 ILE B O 1
ATOM 1199 N N . GLY A 1 147 ? 30.24999 -8.65735 9.79434 1.000 40.88014 147 GLY B N 1
ATOM 1200 C CA . GLY A 1 147 ? 31.00843 -9.83864 9.43097 1.000 37.11481 147 GLY B CA 1
ATOM 1201 C C . GLY A 1 147 ? 30.22872 -11.12798 9.55586 1.000 39.13635 147 GLY B C 1
ATOM 1202 O O . GLY A 1 147 ? 30.60963 -12.13457 8.94030 1.000 50.07734 147 GLY B O 1
ATOM 1203 N N . LYS A 1 148 ? 29.14592 -11.13067 10.33332 1.000 42.66656 148 LYS B N 1
ATOM 1204 C CA . LYS A 1 148 ? 28.27905 -12.29437 10.46593 1.000 49.04856 148 LYS B CA 1
ATOM 1205 C C . LYS A 1 148 ? 27.50050 -12.52818 9.17841 1.000 47.84705 148 LYS B C 1
ATOM 1206 O O . LYS A 1 148 ? 26.28905 -12.29358 9.12262 1.000 45.00024 148 LYS B O 1
ATOM 1212 N N . GLU A 1 149 ? 28.19233 -12.98625 8.13790 1.000 42.36632 149 GLU B N 1
ATOM 1213 C CA . GLU A 1 149 ? 27.56736 -13.20776 6.84235 1.000 28.90115 149 GLU B CA 1
ATOM 1214 C C . GLU A 1 149 ? 27.01913 -14.61648 6.68858 1.000 42.40277 149 GLU B C 1
ATOM 1215 O O . GLU A 1 149 ? 26.02578 -14.81171 5.97897 1.000 46.04716 149 GLU B O 1
ATOM 1221 N N . GLU A 1 150 ? 27.64218 -15.60224 7.33762 1.000 53.96685 150 GLU B N 1
ATOM 1222 C CA . GLU A 1 150 ? 27.20396 -16.98328 7.17334 1.000 45.70668 150 GLU B CA 1
ATOM 1223 C C . GLU A 1 150 ? 25.91201 -17.26183 7.92863 1.000 49.98291 150 GLU B C 1
ATOM 1224 O O . GLU A 1 150 ? 25.15961 -18.16520 7.54657 1.000 55.67251 150 GLU B O 1
ATOM 1230 N N . VAL A 1 151 ? 25.63213 -16.50136 8.99093 1.000 42.84729 151 VAL B N 1
ATOM 1231 C CA . VAL A 1 151 ? 24.36199 -16.66110 9.69397 1.000 45.32175 151 VAL B CA 1
ATOM 1232 C C . VAL A 1 151 ? 23.19923 -16.29204 8.78137 1.000 47.88093 151 VAL B C 1
ATOM 1233 O O . VAL A 1 151 ? 22.09321 -16.83046 8.91960 1.000 49.46236 151 VAL B O 1
ATOM 1237 N N . VAL A 1 152 ? 23.42540 -15.37913 7.83323 1.000 45.51509 152 VAL B N 1
ATOM 1238 C CA . VAL A 1 152 ? 22.42224 -15.11593 6.80736 1.000 40.07169 152 VAL B CA 1
ATOM 1239 C C . VAL A 1 152 ? 22.26426 -16.33195 5.90275 1.000 38.81328 152 VAL B C 1
ATOM 1240 O O . VAL A 1 152 ? 21.14366 -16.72351 5.55470 1.000 41.72907 152 VAL B O 1
ATOM 1244 N N . LYS A 1 153 ? 23.38120 -16.95327 5.51386 1.000 42.65491 153 LYS B N 1
ATOM 1245 C CA . LYS A 1 153 ? 23.30772 -18.20921 4.77456 1.000 39.11990 153 LYS B CA 1
ATOM 1246 C C . LYS A 1 153 ? 22.66228 -19.30157 5.61655 1.000 38.19641 153 LYS B C 1
ATOM 1247 O O . LYS A 1 153 ? 21.91663 -20.13880 5.09575 1.000 43.03403 153 LYS B O 1
ATOM 1253 N N . LYS A 1 154 ? 22.93682 -19.30806 6.92346 1.000 39.65008 154 LYS B N 1
ATOM 1254 C CA . LYS A 1 154 ? 22.37075 -20.33436 7.79248 1.000 44.66610 154 LYS B CA 1
ATOM 1255 C C . LYS A 1 154 ? 20.86223 -20.17636 7.92837 1.000 43.89690 154 LYS B C 1
ATOM 1256 O O . LYS A 1 154 ? 20.12673 -21.16969 7.90756 1.000 43.30544 154 LYS B O 1
ATOM 1262 N N . PHE A 1 155 ? 20.38054 -18.93859 8.06533 1.000 41.33549 155 PHE B N 1
ATOM 1263 C CA . PHE A 1 155 ? 18.93944 -18.72063 8.13542 1.000 37.04029 155 PHE B CA 1
ATOM 1264 C C . PHE A 1 155 ? 18.27092 -19.01269 6.79762 1.000 32.83074 155 PHE B C 1
ATOM 1265 O O . PHE A 1 155 ? 17.14316 -19.51915 6.75918 1.000 37.59831 155 PHE B O 1
ATOM 1273 N N . PHE A 1 156 ? 18.94506 -18.69161 5.68981 1.000 30.06723 156 PHE B N 1
ATOM 1274 C CA . PHE A 1 156 ? 18.38554 -18.99174 4.37615 1.000 29.56590 156 PHE B CA 1
ATOM 1275 C C . PHE A 1 156 ? 18.25022 -20.49177 4.15511 1.000 36.24415 156 PHE B C 1
ATOM 1276 O O . PHE A 1 156 ? 17.31922 -20.93779 3.47501 1.000 40.04222 156 PHE B O 1
ATOM 1284 N N . GLU A 1 157 ? 19.16259 -21.28438 4.71971 1.000 43.00719 157 GLU B N 1
ATOM 1285 C CA . GLU A 1 157 ? 19.07355 -22.73219 4.56845 1.000 46.39004 157 GLU B CA 1
ATOM 1286 C C . GLU A 1 157 ? 17.95784 -23.31109 5.42925 1.000 46.08997 157 GLU B C 1
ATOM 1287 O O . GLU A 1 157 ? 17.21989 -24.19741 4.98226 1.000 42.37668 157 GLU B O 1
ATOM 1293 N N . VAL A 1 158 ? 17.81848 -22.82392 6.66594 1.000 33.45206 158 VAL B N 1
ATOM 1294 C CA . VAL A 1 158 ? 16.75118 -23.30605 7.53843 1.000 28.88289 158 VAL B CA 1
ATOM 1295 C C . VAL A 1 158 ? 15.38803 -23.00050 6.93634 1.000 39.01228 158 VAL B C 1
ATOM 1296 O O . VAL A 1 158 ? 14.44402 -23.78734 7.08073 1.000 53.64441 158 VAL B O 1
ATOM 1300 N N . ILE A 1 159 ? 15.26009 -21.86705 6.24570 1.000 33.93838 159 ILE B N 1
ATOM 1301 C CA . ILE A 1 159 ? 14.00903 -21.56339 5.56079 1.000 29.92143 159 ILE B CA 1
ATOM 1302 C C . ILE A 1 159 ? 13.82813 -22.47418 4.35349 1.000 28.67071 159 ILE B C 1
ATOM 1303 O O . ILE A 1 159 ? 12.73904 -23.01524 4.12624 1.000 31.53815 159 ILE B O 1
ATOM 1308 N N . LYS A 1 160 ? 14.89256 -22.66938 3.56915 1.000 29.01211 160 LYS B N 1
ATOM 1309 C CA . LYS A 1 160 ? 14.80504 -23.53827 2.39882 1.000 31.70620 160 LYS B CA 1
ATOM 1310 C C . LYS A 1 160 ? 14.41734 -24.95750 2.79164 1.000 34.13013 160 LYS B C 1
ATOM 1311 O O . LYS A 1 160 ? 13.66019 -25.62330 2.07569 1.000 27.50497 160 LYS B O 1
ATOM 1317 N N . GLN A 1 161 ? 14.92357 -25.43670 3.92960 1.000 46.14206 161 GLN B N 1
ATOM 1318 C CA . GLN A 1 161 ? 14.58114 -26.77713 4.38766 1.000 41.06011 161 GLN B CA 1
ATOM 1319 C C . GLN A 1 161 ? 13.20809 -26.82250 5.04467 1.000 47.64447 161 GLN B C 1
ATOM 1320 O O . GLN A 1 161 ? 12.54347 -27.86397 5.00568 1.000 57.97805 161 GLN B O 1
ATOM 1326 N N . ALA A 1 162 ? 12.76616 -25.71530 5.64699 1.000 37.25035 162 ALA B N 1
ATOM 1327 C CA . ALA A 1 162 ? 11.42382 -25.67760 6.21696 1.000 29.01164 162 ALA B CA 1
ATOM 1328 C C . ALA A 1 162 ? 10.35718 -25.68985 5.13070 1.000 31.62980 162 ALA B C 1
ATOM 1329 O O . ALA A 1 162 ? 9.24880 -26.18902 5.35756 1.000 33.59784 162 ALA B O 1
ATOM 1331 N N . VAL A 1 163 ? 10.66927 -25.14481 3.95277 1.000 26.76661 163 VAL B N 1
ATOM 1332 C CA . VAL A 1 163 ? 9.74068 -25.21828 2.82992 1.000 26.51895 163 VAL B CA 1
ATOM 1333 C C . VAL A 1 163 ? 9.55929 -26.66342 2.38688 1.000 28.83273 163 VAL B C 1
ATOM 1334 O O . VAL A 1 163 ? 8.44116 -27.10350 2.09394 1.000 32.08190 163 VAL B O 1
ATOM 1338 N N . GLU A 1 164 ? 10.65328 -27.42554 2.33542 1.000 34.58543 164 GLU B N 1
ATOM 1339 C CA . GLU A 1 164 ? 10.55825 -28.83380 1.96798 1.000 36.31629 164 GLU B CA 1
ATOM 1340 C C . GLU A 1 164 ? 9.87194 -29.64231 3.06149 1.000 43.30043 164 GLU B C 1
ATOM 1341 O O . GLU A 1 164 ? 9.11994 -30.57915 2.76859 1.000 50.69914 164 GLU B O 1
ATOM 1347 N N . ASP A 1 165 ? 10.11045 -29.29018 4.32610 1.000 46.19898 165 ASP B N 1
ATOM 1348 C CA . ASP A 1 165 ? 9.46037 -29.95271 5.45185 1.000 39.99913 165 ASP B CA 1
ATOM 1349 C C . ASP A 1 165 ? 8.06324 -29.38717 5.67999 1.000 43.89927 165 ASP B C 1
ATOM 1350 O O . ASP A 1 165 ? 7.71935 -28.98125 6.79552 1.000 40.92533 165 ASP B O 1
ATOM 1355 N N . ALA A 1 166 ? 7.25341 -29.34987 4.62338 1.000 34.82342 166 ALA B N 1
ATOM 1356 C CA . ALA A 1 166 ? 5.88696 -28.86581 4.71170 1.000 23.57933 166 ALA B CA 1
ATOM 1357 C C . ALA A 1 166 ? 4.85000 -29.87849 4.25539 1.000 26.77547 166 ALA B C 1
ATOM 1358 O O . ALA A 1 166 ? 3.65652 -29.65507 4.48693 1.000 20.58485 166 ALA B O 1
ATOM 1360 N N . GLY A 1 167 ? 5.26290 -30.98252 3.63628 1.000 27.42073 167 GLY B N 1
ATOM 1361 C CA . GLY A 1 167 ? 4.31170 -31.94893 3.11731 1.000 15.95318 167 GLY B CA 1
ATOM 1362 C C . GLY A 1 167 ? 3.42116 -31.39817 2.02779 1.000 20.31505 167 GLY B C 1
ATOM 1363 O O . GLY A 1 167 ? 2.29033 -31.86951 1.86496 1.000 19.32940 167 GLY B O 1
ATOM 1364 N N . ASN A 1 168 ? 3.89828 -30.39578 1.28235 1.000 28.97538 168 ASN B N 1
ATOM 1365 C CA . ASN A 1 168 ? 3.11598 -29.72865 0.23779 1.000 19.87674 168 ASN B CA 1
ATOM 1366 C C . ASN A 1 168 ? 1.84485 -29.09111 0.79150 1.000 10.65162 168 ASN B C 1
ATOM 1367 O O . ASN A 1 168 ? 0.87016 -28.89539 0.06279 1.000 14.16156 168 ASN B O 1
ATOM 1372 N N . ASN A 1 169 ? 1.84660 -28.76340 2.07892 1.000 13.26057 169 ASN B N 1
ATOM 1373 C CA . ASN A 1 169 ? 0.69488 -28.16209 2.73613 1.000 9.47885 169 ASN B CA 1
ATOM 1374 C C . ASN A 1 169 ? 0.71454 -26.65535 2.51063 1.000 9.69086 169 ASN B C 1
ATOM 1375 O O . ASN A 1 169 ? 1.57500 -25.95534 3.06067 1.000 7.27577 169 ASN B O 1
ATOM 1380 N N . PRO A 1 170 ? -0.21008 -26.11776 1.71062 1.000 6.79198 170 PRO B N 1
ATOM 1381 C CA . PRO A 1 170 ? -0.20525 -24.66923 1.46572 1.000 7.46606 170 PRO B CA 1
ATOM 1382 C C . PRO A 1 170 ? -0.54637 -23.84773 2.69252 1.000 7.40744 170 PRO B C 1
ATOM 1383 O O . PRO A 1 170 ? -0.17589 -22.66887 2.74562 1.000 12.12055 170 PRO B O 1
ATOM 1387 N N . ILE A 1 171 ? -1.23680 -24.42648 3.67665 1.000 10.58671 171 ILE B N 1
ATOM 1388 C CA . ILE A 1 171 ? -1.59845 -23.67642 4.87530 1.000 5.29425 171 ILE B CA 1
ATOM 1389 C C . ILE A 1 171 ? -0.35229 -23.32375 5.67753 1.000 3.03970 171 ILE B C 1
ATOM 1390 O O . ILE A 1 171 ? -0.16980 -22.17675 6.10091 1.000 8.14139 171 ILE B O 1
ATOM 1395 N N . PHE A 1 172 ? 0.52937 -24.30349 5.89103 1.000 8.81383 172 PHE B N 1
ATOM 1396 C CA . PHE A 1 172 ? 1.72361 -24.05610 6.69173 1.000 6.86445 172 PHE B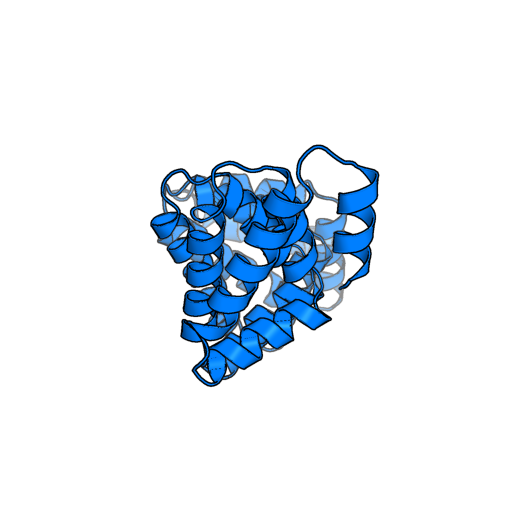 CA 1
ATOM 1397 C C . PHE A 1 172 ? 2.72831 -23.17686 5.95875 1.000 6.63414 172 PHE B C 1
ATOM 1398 O O . PHE A 1 172 ? 3.47135 -22.42587 6.59942 1.000 7.11037 172 PHE B O 1
ATOM 1406 N N . LEU A 1 173 ? 2.77431 -23.25642 4.62712 1.000 11.11519 173 LEU B N 1
ATOM 1407 C CA . LEU A 1 173 ? 3.67534 -22.39084 3.87231 1.000 8.12607 173 LEU B CA 1
ATOM 1408 C C . LEU A 1 173 ? 3.24014 -20.93276 3.95831 1.000 8.56361 173 LEU B C 1
ATOM 1409 O O . LEU A 1 173 ? 4.08325 -20.03102 4.03527 1.000 4.74665 173 LEU B O 1
ATOM 1414 N N . LYS A 1 174 ? 1.92882 -20.68050 3.94758 1.000 8.44780 174 LYS B N 1
ATOM 1415 C CA . LYS A 1 174 ? 1.44463 -19.31663 4.13110 1.000 9.09337 174 LYS B CA 1
ATOM 1416 C C . LYS A 1 174 ? 1.71460 -18.82784 5.54809 1.000 10.51162 174 LYS B C 1
ATOM 1417 O O . LYS A 1 174 ? 2.03555 -17.65173 5.75598 1.000 13.83326 174 LYS B O 1
ATOM 1423 N N . LEU A 1 175 ? 1.58734 -19.71734 6.53547 1.000 8.91677 175 LEU B N 1
ATOM 1424 C CA . LEU A 1 175 ? 1.91430 -19.35017 7.90884 1.000 10.77809 175 LEU B CA 1
ATOM 1425 C C . LEU A 1 175 ? 3.40938 -19.11254 8.07486 1.000 7.96229 175 LEU B C 1
ATOM 1426 O O . LEU A 1 175 ? 3.81993 -18.19024 8.78785 1.000 10.04585 175 LEU B O 1
ATOM 1431 N N . LEU A 1 176 ? 4.23843 -19.93593 7.42732 1.000 7.37677 176 LEU B N 1
ATOM 1432 C CA . LEU A 1 176 ? 5.68031 -19.71600 7.46878 1.000 13.72043 176 LEU B CA 1
ATOM 1433 C C . LEU A 1 176 ? 6.05664 -18.39040 6.82156 1.000 14.91468 176 LEU B C 1
ATOM 1434 O O . LEU A 1 176 ? 7.03681 -17.75469 7.22698 1.000 11.52526 176 LEU B O 1
ATOM 1439 N N . GLU A 1 177 ? 5.28733 -17.95562 5.82276 1.000 13.52415 177 GLU B N 1
ATOM 1440 C CA . GLU A 1 177 ? 5.53298 -16.65808 5.20406 1.000 14.76875 177 GLU B CA 1
ATOM 1441 C C . GLU A 1 177 ? 5.23512 -15.52239 6.17670 1.000 20.14184 177 GLU B C 1
ATOM 1442 O O . GLU A 1 177 ? 6.04706 -14.60510 6.34332 1.000 24.22444 177 GLU B O 1
ATOM 1448 N N . LYS A 1 178 ? 4.07494 -15.57195 6.83653 1.000 15.47354 178 LYS B N 1
ATOM 1449 C CA . LYS A 1 178 ? 3.67434 -14.51621 7.75955 1.000 14.54138 178 LYS B CA 1
ATOM 1450 C C . LYS A 1 178 ? 4.52910 -14.46779 9.01988 1.000 14.44872 178 LYS B C 1
ATOM 1451 O O . LYS A 1 178 ? 4.43228 -13.49412 9.77382 1.000 22.99295 178 LYS B O 1
ATOM 1457 N N . ILE A 1 179 ? 5.34971 -15.48257 9.27059 1.000 17.19184 179 ILE B N 1
ATOM 1458 C CA . ILE A 1 179 ? 6.22161 -15.48355 10.44057 1.000 24.35793 179 ILE B CA 1
ATOM 1459 C C . ILE A 1 179 ? 7.56027 -14.82070 10.13602 1.000 24.22076 179 ILE B C 1
ATOM 1460 O O . ILE A 1 179 ? 8.04774 -14.00702 10.92474 1.000 28.07447 179 ILE B O 1
ATOM 1465 N N . ILE A 1 180 ? 8.15993 -15.13958 8.98915 1.000 36.35066 180 ILE B N 1
ATOM 1466 C CA . ILE A 1 180 ? 9.48925 -14.63267 8.66387 1.000 34.08592 180 ILE B CA 1
ATOM 1467 C C . ILE A 1 180 ? 9.45079 -13.22282 8.07650 1.000 30.20412 180 ILE B C 1
ATOM 1468 O O . ILE A 1 180 ? 10.42906 -12.47862 8.19971 1.000 32.68695 180 ILE B O 1
ATOM 1473 N N . LEU A 1 181 ? 8.34905 -12.83617 7.42857 1.000 25.77316 181 LEU B N 1
ATOM 1474 C CA . LEU A 1 181 ? 8.27282 -11.50021 6.84923 1.000 18.43219 181 LEU B CA 1
ATOM 1475 C C . LEU A 1 181 ? 8.11617 -10.41782 7.90533 1.000 21.76925 181 LEU B C 1
ATOM 1476 O O . LEU A 1 181 ? 8.48126 -9.26581 7.64951 1.000 30.06530 181 LEU B O 1
ATOM 1481 N N . ASP A 1 182 ? 7.58049 -10.75145 9.06830 1.000 19.02011 182 ASP B N 1
ATOM 1482 C CA . ASP A 1 182 ? 7.46448 -9.77558 10.14135 1.000 23.21754 182 ASP B CA 1
ATOM 1483 C C . ASP A 1 182 ? 8.85754 -9.41872 10.63962 1.000 28.85262 182 ASP B C 1
ATOM 1484 O O . ASP A 1 182 ? 9.54124 -10.28919 11.19577 1.000 28.03574 182 ASP B O 1
ATOM 1489 N N . PRO A 1 183 ? 9.32243 -8.17852 10.45937 1.000 38.74322 183 PRO B N 1
ATOM 1490 C CA . PRO A 1 183 ? 10.71422 -7.85704 10.82053 1.000 28.88198 183 PRO B CA 1
ATOM 1491 C C . PRO A 1 183 ? 11.03615 -8.08493 12.28555 1.000 31.05509 183 PRO B C 1
ATOM 1492 O O . PRO A 1 183 ? 12.19982 -8.34283 12.61719 1.000 25.83520 183 PRO B O 1
ATOM 1496 N N . GLU A 1 184 ? 10.04444 -8.00262 13.17551 1.000 47.70988 184 GLU B N 1
ATOM 1497 C CA . GLU A 1 184 ? 10.31269 -8.24299 14.58922 1.000 45.44715 184 GLU B CA 1
ATOM 1498 C C . GLU A 1 184 ? 10.62819 -9.71158 14.84605 1.000 48.63118 184 GLU B C 1
ATOM 1499 O O . GLU A 1 184 ? 11.55990 -10.02966 15.59404 1.000 48.65491 184 GLU B O 1
ATOM 1505 N N . ARG A 1 185 ? 9.86398 -10.62111 14.23545 1.000 41.14063 185 ARG B N 1
ATOM 1506 C CA . ARG A 1 185 ? 10.15925 -12.04435 14.34187 1.000 27.82824 185 ARG B CA 1
ATOM 1507 C C . ARG A 1 185 ? 11.31791 -12.46299 13.45021 1.000 28.61490 185 ARG B C 1
ATOM 1508 O O . ARG A 1 185 ? 11.97904 -13.46408 13.74782 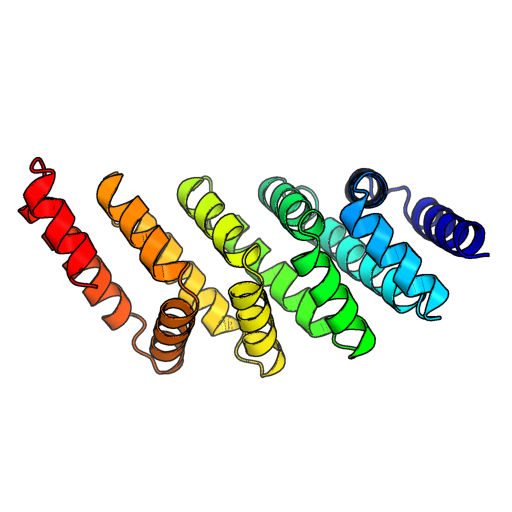1.000 23.48182 185 ARG B O 1
ATOM 1516 N N . PHE A 1 186 ? 11.57333 -11.72308 12.36665 1.000 38.43769 186 PHE B N 1
ATOM 1517 C CA . PHE A 1 186 ? 12.68341 -12.06028 11.48138 1.000 25.82034 186 PHE B CA 1
ATOM 1518 C C . PHE A 1 186 ? 14.01836 -11.94754 12.20435 1.000 24.63515 186 PHE B C 1
ATOM 1519 O O . PHE A 1 186 ? 14.88751 -12.81489 12.05802 1.000 27.13940 186 PHE B O 1
ATOM 1527 N N . LYS A 1 187 ? 14.19958 -10.88570 12.99247 1.000 24.98020 187 LYS B N 1
ATOM 1528 C CA . LYS A 1 187 ? 15.45876 -10.70918 13.70660 1.000 30.58666 187 LYS B CA 1
ATOM 1529 C C . LYS A 1 187 ? 15.56846 -11.65370 14.89615 1.000 39.87318 187 LYS B C 1
ATOM 1530 O O . LYS A 1 187 ? 16.68058 -12.03571 15.27851 1.000 40.48111 187 LYS B O 1
ATOM 1536 N N . LYS A 1 188 ? 14.43536 -12.04610 15.48594 1.000 37.87027 188 LYS B N 1
ATOM 1537 C CA . LYS A 1 188 ? 14.46952 -13.00991 16.58160 1.000 33.37610 188 LYS B CA 1
ATOM 1538 C C . LYS A 1 188 ? 14.92169 -14.38141 16.09515 1.000 43.30909 188 LYS B C 1
ATOM 1539 O O . LYS A 1 188 ? 15.65092 -15.08683 16.80226 1.000 45.19082 188 LYS B O 1
ATOM 1545 N N . LEU A 1 189 ? 14.49923 -14.77855 14.89123 1.000 44.02006 189 LEU B N 1
ATOM 1546 C CA . LEU A 1 189 ? 14.98217 -16.03295 14.32380 1.000 33.48176 189 LEU B CA 1
ATOM 1547 C C . LEU A 1 189 ? 16.44009 -15.92480 13.89817 1.000 43.53236 189 LEU B C 1
ATOM 1548 O O . LEU A 1 189 ? 17.18505 -16.90630 13.99098 1.000 53.17488 189 LEU B O 1
ATOM 1553 N N . LEU A 1 190 ? 16.86520 -14.74859 13.42982 1.000 41.44928 190 LEU B N 1
ATOM 1554 C CA . LEU A 1 190 ? 18.28195 -14.53999 13.15290 1.000 45.02804 190 LEU B CA 1
ATOM 1555 C C . LEU A 1 190 ? 19.10443 -14.52887 14.43380 1.000 49.95991 190 LEU B C 1
ATOM 1556 O O . LEU A 1 190 ? 20.26722 -14.94936 14.42612 1.000 48.71085 190 LEU B O 1
ATOM 1561 N N . GLU A 1 191 ? 18.52215 -14.05414 15.53750 1.000 40.87921 191 GLU B N 1
ATOM 1562 C CA . GLU A 1 191 ? 19.23967 -14.04537 16.80746 1.000 45.93815 191 GLU B CA 1
ATOM 1563 C C . GLU A 1 191 ? 19.43822 -15.45929 17.33929 1.000 56.46069 191 GLU B C 1
ATOM 1564 O O . GLU A 1 191 ? 20.49441 -15.77545 17.89909 1.000 61.03600 191 GLU B O 1
ATOM 1570 N N . LYS A 1 192 ? 18.43551 -16.32524 17.17217 1.000 52.68297 192 LYS B N 1
ATOM 1571 C CA . LYS A 1 192 ? 18.55525 -17.69277 17.66546 1.000 49.43723 192 LYS B CA 1
ATOM 1572 C C . LYS A 1 192 ? 19.48817 -18.52801 16.79856 1.000 54.39315 192 LYS B C 1
ATOM 1573 O O . LYS A 1 192 ? 20.08283 -19.49565 17.28597 1.000 66.36081 192 LYS B O 1
ATOM 1579 N N . VAL A 1 193 ? 19.62296 -18.18320 15.51838 1.000 50.68681 193 VAL B N 1
ATOM 1580 C CA . VAL A 1 193 ? 20.58517 -18.88099 14.67406 1.000 52.70188 193 VAL B CA 1
ATOM 1581 C C . VAL A 1 193 ? 22.00355 -18.40574 14.97203 1.000 59.73911 193 VAL B C 1
ATOM 1582 O O . VAL A 1 193 ? 22.95568 -19.19184 14.89441 1.000 65.23301 193 VAL B O 1
ATOM 1586 N N . GLU A 1 194 ? 22.16992 -17.13261 15.34015 1.000 69.76239 194 GLU B N 1
ATOM 1587 C CA . GLU A 1 194 ? 23.49860 -16.61340 15.64138 1.000 70.82336 194 GLU B CA 1
ATOM 1588 C C . GLU A 1 194 ? 24.05263 -17.16277 16.94985 1.000 78.24175 194 GLU B C 1
ATOM 1589 O O . GLU A 1 194 ? 25.27370 -17.15880 17.13989 1.000 70.45936 194 GLU B O 1
ATOM 1595 N N . VAL A 1 195 ? 23.19001 -17.63590 17.85156 1.000 81.50476 195 VAL B N 1
ATOM 1596 C CA . VAL A 1 195 ? 23.65859 -18.18244 19.12006 1.000 84.99978 195 VAL B CA 1
ATOM 1597 C C . VAL A 1 195 ? 23.86253 -19.69318 19.07001 1.000 86.70625 195 VAL B C 1
ATOM 1598 O O . VAL A 1 195 ? 24.52667 -20.24748 19.95774 1.000 93.64727 195 VAL B O 1
ATOM 1602 N N . GLY A 1 196 ? 23.31406 -20.37415 18.06615 1.000 67.04472 196 GLY B N 1
ATOM 1603 C CA . GLY A 1 196 ? 23.56078 -21.79317 17.90460 1.000 58.41723 196 GLY B CA 1
ATOM 1604 C C . GLY A 1 196 ? 22.31407 -22.64828 17.81130 1.000 72.38535 196 GLY B C 1
ATOM 1605 O O . GLY A 1 196 ? 22.39810 -23.83618 17.48478 1.000 78.30773 196 GLY B O 1
ATOM 1606 N N . GLU A 1 197 ? 21.15014 -22.06206 18.08686 1.000 73.55896 197 GLU B N 1
ATOM 1607 C CA . GLU A 1 197 ? 19.88847 -22.80374 18.08260 1.000 66.56628 197 GLU B CA 1
ATOM 1608 C C . GLU A 1 197 ? 19.34637 -23.05268 16.68009 1.000 60.18741 197 GLU B C 1
ATOM 1609 O O . GLU A 1 197 ? 18.14185 -22.93035 16.44694 1.000 58.50904 197 GLU B O 1
ATOM 1615 N N . GLU A 1 198 ? 20.21562 -23.40785 15.73119 1.000 63.68880 198 GLU B N 1
ATOM 1616 C CA . GLU A 1 198 ? 19.77444 -23.67573 14.36739 1.000 58.48007 198 GLU B CA 1
ATOM 1617 C C . GLU A 1 198 ? 18.81633 -24.85700 14.29340 1.000 57.61161 198 GLU B C 1
ATOM 1618 O O . GLU A 1 198 ? 18.02455 -24.94235 13.34831 1.000 46.44188 198 GLU B O 1
ATOM 1624 N N . GLU A 1 199 ? 18.86968 -25.76563 15.26761 1.000 65.34929 199 GLU B N 1
ATOM 1625 C CA . GLU A 1 199 ? 17.96453 -26.90407 15.32370 1.000 58.18220 199 GLU B CA 1
ATOM 1626 C C . GLU A 1 199 ? 16.74468 -26.65400 16.19939 1.000 58.32829 199 GLU B C 1
ATOM 1627 O O . GLU A 1 199 ? 15.71812 -27.31516 16.00719 1.000 52.98192 199 GLU B O 1
ATOM 1633 N N . GLU A 1 200 ? 16.83336 -25.72485 17.15465 1.000 60.50624 200 GLU B N 1
ATOM 1634 C CA . GLU A 1 200 ? 15.69243 -25.42076 18.01030 1.000 66.87242 200 GLU B CA 1
ATOM 1635 C C . GLU A 1 200 ? 14.67884 -24.52527 17.30935 1.000 68.12063 200 GLU B C 1
ATOM 1636 O O . GLU A 1 200 ? 13.47505 -24.63877 17.56855 1.000 67.40980 200 GLU B O 1
ATOM 1642 N N . VAL A 1 201 ? 15.13948 -23.63203 16.43025 1.000 64.42867 201 VAL B N 1
ATOM 1643 C CA . VAL A 1 201 ? 14.21273 -22.85800 15.60889 1.000 48.81531 201 VAL B CA 1
ATOM 1644 C C . VAL A 1 201 ? 13.42612 -23.78596 14.69500 1.000 45.59621 201 VAL B C 1
ATOM 1645 O O . VAL A 1 201 ? 12.21971 -23.60684 14.48614 1.000 42.81563 201 VAL B O 1
ATOM 1649 N N . LYS A 1 202 ? 14.09939 -24.79595 14.13965 1.000 45.97450 202 LYS B N 1
ATOM 1650 C CA . LYS A 1 202 ? 13.41301 -25.81763 13.35849 1.000 37.25395 202 LYS B CA 1
ATOM 1651 C C . LYS A 1 202 ? 12.46272 -26.64182 14.21938 1.000 43.95438 202 LYS B C 1
ATOM 1652 O O . LYS A 1 202 ? 11.42699 -27.10466 13.72697 1.000 44.42922 202 LYS B O 1
ATOM 1658 N N . ALA A 1 203 ? 12.78565 -26.82612 15.50246 1.000 50.48340 203 ALA B N 1
ATOM 1659 C CA . ALA A 1 203 ? 11.91067 -27.59830 16.37888 1.000 45.92652 203 ALA B CA 1
ATOM 1660 C C . ALA A 1 203 ? 10.55215 -26.93283 16.55079 1.000 35.61953 203 ALA B C 1
ATOM 1661 O O . ALA A 1 203 ? 9.55937 -27.61462 16.83002 1.000 48.13932 203 ALA B O 1
ATOM 1663 N N . GLU A 1 204 ? 10.48605 -25.61213 16.38792 1.000 39.00732 204 GLU B N 1
ATOM 1664 C CA . GLU A 1 204 ? 9.22033 -24.89327 16.45416 1.000 45.83248 204 GLU B CA 1
ATOM 1665 C C . GLU A 1 204 ? 8.47244 -24.90241 15.12887 1.000 36.18045 204 GLU B C 1
ATOM 1666 O O . GLU A 1 204 ? 7.24099 -24.80030 15.12355 1.000 30.30233 204 GLU B O 1
ATOM 1672 N N . PHE A 1 205 ? 9.18491 -25.02226 14.00524 1.000 42.69735 205 PHE B N 1
ATOM 1673 C CA . PHE A 1 205 ? 8.51192 -25.13893 12.71470 1.000 33.68476 205 PHE B CA 1
ATOM 1674 C C . PHE A 1 205 ? 7.73876 -26.44776 12.61430 1.000 33.54329 205 PHE B C 1
ATOM 1675 O O . PHE A 1 205 ? 6.62683 -26.47857 12.07327 1.000 19.05998 205 PHE B O 1
ATOM 1683 N N . LYS A 1 206 ? 8.31446 -27.54105 13.12245 1.000 43.05636 206 LYS B N 1
ATOM 1684 C CA . LYS A 1 206 ? 7.57010 -28.79333 13.20093 1.000 34.21001 206 LYS B CA 1
ATOM 1685 C C . LYS A 1 206 ? 6.38777 -28.66177 14.15042 1.000 38.64242 206 LYS B C 1
ATOM 1686 O O . LYS A 1 206 ? 5.31185 -29.21511 13.89548 1.000 34.59808 206 LYS B O 1
ATOM 1692 N N . GLU A 1 207 ? 6.57124 -27.92462 15.24989 1.000 38.20151 207 GLU B N 1
ATOM 1693 C CA . GLU A 1 207 ? 5.48296 -27.69719 16.19558 1.000 32.23081 207 GLU B CA 1
ATOM 1694 C C . GLU A 1 207 ? 4.30374 -27.00134 15.52755 1.000 25.64825 207 GLU B C 1
ATOM 1695 O O . GLU A 1 207 ? 3.14387 -27.35982 15.76553 1.000 25.69245 207 GLU B O 1
ATOM 1701 N N . ILE A 1 208 ? 4.58069 -26.00441 14.68530 1.000 30.48814 208 ILE B N 1
ATOM 1702 C CA . ILE A 1 208 ? 3.50702 -25.29361 13.99935 1.000 21.78045 208 ILE B CA 1
ATOM 1703 C C . ILE A 1 208 ? 2.90857 -26.16271 12.90102 1.000 23.46812 208 ILE B C 1
ATOM 1704 O O . ILE A 1 208 ? 1.69033 -26.16393 12.68671 1.000 32.04074 208 ILE B O 1
ATOM 1709 N N . LYS A 1 209 ? 3.74923 -26.92100 12.19329 1.000 14.49164 209 LYS B N 1
ATOM 1710 C CA . LYS A 1 209 ? 3.23874 -27.80633 11.15239 1.000 15.19658 209 LYS B CA 1
ATOM 1711 C C . LYS A 1 209 ? 2.36914 -28.90833 11.74343 1.000 23.36169 209 LYS B C 1
ATOM 1712 O O . LYS A 1 209 ? 1.34645 -29.28065 11.15653 1.000 29.26496 209 LYS B O 1
ATOM 1718 N N . LYS A 1 210 ? 2.75850 -29.44289 12.90383 1.000 39.54078 210 LYS B N 1
ATOM 1719 C CA . LYS A 1 210 ? 1.92120 -30.43132 13.57556 1.000 37.58747 210 LYS B CA 1
ATOM 1720 C C . LYS A 1 210 ? 0.58578 -29.82526 13.98642 1.000 29.68163 210 LYS B C 1
ATOM 1721 O O . LYS A 1 210 ? -0.45772 -30.48356 13.89943 1.000 33.13891 210 LYS B O 1
ATOM 1727 N N . ALA A 1 211 ? 0.59912 -28.56591 14.43130 1.000 23.38026 211 ALA B N 1
ATOM 1728 C CA . ALA A 1 211 ? -0.64428 -27.89140 14.78400 1.000 23.59434 211 ALA B CA 1
ATOM 1729 C C . ALA A 1 211 ? -1.53038 -27.67011 13.56467 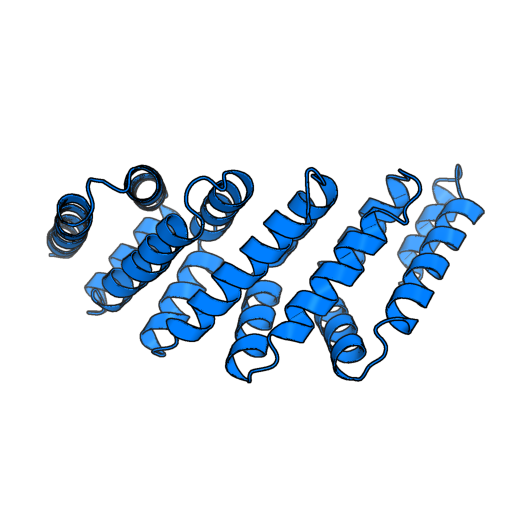1.000 27.61026 211 ALA B C 1
ATOM 1730 O O . ALA A 1 211 ? -2.75923 -27.74671 13.67434 1.000 30.55064 211 ALA B O 1
ATOM 1732 N N . VAL A 1 212 ? -0.93424 -27.39189 12.40266 1.000 27.31369 212 VAL B N 1
ATOM 1733 C CA . VAL A 1 212 ? -1.72533 -27.22093 11.18664 1.000 21.70815 212 VAL B CA 1
ATOM 1734 C C . VAL A 1 212 ? -2.41723 -28.52793 10.82137 1.000 29.90204 212 VAL B C 1
ATOM 1735 O O . VAL A 1 212 ? -3.61015 -28.55149 10.49557 1.000 34.32422 212 VAL B O 1
ATOM 1739 N N . GLU A 1 213 ? -1.67987 -29.63910 10.87928 1.000 25.62691 213 GLU B N 1
ATOM 1740 C CA . GLU A 1 213 ? -2.26697 -30.92924 10.54267 1.000 32.84817 213 GLU B CA 1
ATOM 1741 C C . GLU A 1 213 ? -3.22975 -31.41944 11.61402 1.000 38.00587 213 GLU B C 1
ATOM 1742 O O . GLU A 1 213 ? -4.12901 -32.21003 11.30616 1.000 40.04987 213 GLU B O 1
ATOM 1748 N N . GLU A 1 214 ? -3.06365 -30.97260 12.86045 1.000 27.65160 214 GLU B N 1
ATOM 1749 C CA . GLU A 1 214 ? -4.00623 -31.34780 13.90848 1.000 32.85183 214 GLU B CA 1
ATOM 1750 C C . GLU A 1 214 ? -5.38690 -30.76984 13.62510 1.000 38.40673 214 GLU B C 1
ATOM 1751 O O . GLU A 1 214 ? -6.37529 -31.50640 13.52613 1.000 44.57301 214 GLU B O 1
ATOM 1757 N N . ALA A 1 215 ? -5.47290 -29.44501 13.49122 1.000 39.23061 215 ALA B N 1
ATOM 1758 C CA . ALA A 1 215 ? -6.74207 -28.81255 13.14892 1.000 35.25619 215 ALA B CA 1
ATOM 1759 C C . ALA A 1 215 ? -7.19655 -29.23267 11.75691 1.000 30.74413 215 ALA B C 1
ATOM 1760 O O . ALA A 1 215 ? -8.31361 -29.72900 11.57417 1.000 35.65623 215 ALA B O 1
ATOM 1762 N N . GLY A 1 216 ? -6.33641 -29.04201 10.76086 1.000 39.18632 216 GLY B N 1
ATOM 1763 C CA . GLY A 1 216 ? -6.59629 -29.54562 9.42769 1.000 50.55975 216 GLY B CA 1
ATOM 1764 C C . GLY A 1 216 ? -7.74809 -28.87884 8.70591 1.000 44.07944 216 GLY B C 1
ATOM 1765 O O . GLY A 1 216 ? -7.73007 -27.66658 8.47243 1.000 48.07954 216 GLY B O 1
ATOM 1766 N N . ASN A 1 217 ? -8.76582 -29.66422 8.35679 1.000 27.23820 217 ASN B N 1
ATOM 1767 C CA . ASN A 1 217 ? -9.83240 -29.21276 7.47371 1.000 30.37888 217 ASN B CA 1
ATOM 1768 C C 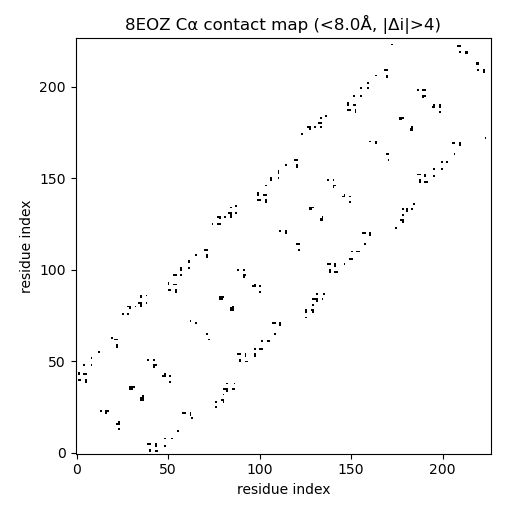. ASN A 1 217 ? -10.87197 -28.34960 8.16837 1.000 30.82907 217 ASN B C 1
ATOM 1769 O O . ASN A 1 217 ? -12.00651 -28.25857 7.68337 1.000 17.75636 217 ASN B O 1
ATOM 1774 N N . ASP A 1 218 ? -10.52381 -27.70408 9.27311 1.000 40.54900 218 ASP B N 1
ATOM 1775 C CA . ASP A 1 218 ? -11.46645 -26.83108 9.95674 1.000 38.07532 218 ASP B CA 1
ATOM 1776 C C . ASP A 1 218 ? -10.97566 -25.39393 9.87652 1.000 33.09235 218 ASP B C 1
ATOM 1777 O O . ASP A 1 218 ? -9.95869 -25.05503 10.50274 1.000 36.37772 218 ASP B O 1
ATOM 1782 N N . PRO A 1 219 ? -11.65554 -24.52029 9.12984 1.000 29.00101 219 PRO B N 1
ATOM 1783 C CA . PRO A 1 219 ? -11.18589 -23.13162 9.01225 1.000 24.06370 219 PRO B CA 1
ATOM 1784 C C . PRO A 1 219 ? -11.31946 -22.33024 10.29427 1.000 30.97734 219 PRO B C 1
ATOM 1785 O O . PRO A 1 219 ? -10.64865 -21.30008 10.42996 1.000 35.10278 219 PRO B O 1
ATOM 1789 N N . ILE A 1 220 ? -12.16478 -22.75583 11.23242 1.000 37.14171 220 ILE B N 1
ATOM 1790 C CA . ILE A 1 220 ? -12.25225 -22.06228 12.51246 1.000 27.13770 220 ILE B CA 1
ATOM 1791 C C . ILE A 1 220 ? -11.13051 -22.50948 13.44028 1.000 26.46434 220 ILE B C 1
ATOM 1792 O O . ILE A 1 220 ? -10.51909 -21.68881 14.13426 1.000 30.19497 220 ILE B O 1
ATOM 1797 N N . LYS A 1 221 ? -10.83483 -23.81214 13.46028 1.000 25.76337 221 LYS B N 1
ATOM 1798 C CA . LYS A 1 221 ? -9.73165 -24.30858 14.27565 1.000 31.04592 221 LYS B CA 1
ATOM 1799 C C . LYS A 1 221 ? -8.38910 -23.77159 13.79353 1.000 28.97752 221 LYS B C 1
ATOM 1800 O O . LYS A 1 221 ? -7.44425 -23.67104 14.58452 1.000 34.49602 221 LYS B O 1
ATOM 1806 N N . LEU A 1 222 ? -8.28229 -23.42265 12.50902 1.000 26.44561 222 LEU B N 1
ATOM 1807 C CA . LEU A 1 222 ? -7.03722 -22.86371 11.99413 1.000 27.87702 222 LEU B CA 1
ATOM 1808 C C . LEU A 1 222 ? -6.91353 -21.37333 12.28011 1.000 24.57116 222 LEU B C 1
ATOM 1809 O O . LEU A 1 222 ? -5.79380 -20.85807 12.37282 1.000 33.35996 222 LEU B O 1
ATOM 1814 N N . LYS A 1 223 ? -8.03894 -20.66782 12.41641 1.000 23.63966 223 LYS B N 1
ATOM 1815 C CA . LYS A 1 223 ? -7.98133 -19.24287 12.72729 1.000 27.85827 223 LYS B CA 1
ATOM 1816 C C . LYS A 1 223 ? -7.37099 -19.00151 14.10249 1.000 36.02999 223 LYS B C 1
ATOM 1817 O O . LYS A 1 223 ? -6.63182 -18.02942 14.29925 1.000 27.98163 223 LYS B O 1
ATOM 1823 N N . GLU A 1 224 ? -7.67309 -19.87255 15.07040 1.000 34.31499 224 GLU B N 1
ATOM 1824 C CA . GLU A 1 224 ? -7.05942 -19.74526 16.38785 1.000 31.78289 224 GLU B CA 1
ATOM 1825 C C . GLU A 1 224 ? -5.55781 -19.98992 16.33492 1.000 44.68866 224 GLU B C 1
ATOM 1826 O O . GLU A 1 224 ? -4.80434 -19.35799 17.08432 1.000 56.06288 224 GLU B O 1
ATOM 1832 N N . LEU A 1 225 ? -5.10577 -20.89874 15.46574 1.000 36.17228 225 LEU B N 1
ATOM 1833 C CA . LEU A 1 225 ? -3.67425 -21.15681 15.34825 1.000 26.72015 225 LEU B CA 1
ATOM 1834 C C . LEU A 1 225 ? -2.93453 -19.92399 14.84896 1.000 26.41847 225 LEU B C 1
ATOM 1835 O O . LEU A 1 225 ? -1.84180 -19.60535 15.33268 1.000 31.27917 225 LEU B O 1
ATOM 1840 N N . GLU A 1 226 ? -3.51533 -19.21644 13.87992 1.000 27.21881 226 GLU B N 1
ATOM 1841 C CA . GLU A 1 226 ? -2.93956 -17.95355 13.44003 1.000 34.38437 226 GLU B CA 1
ATOM 1842 C C . GLU A 1 226 ? -3.07879 -16.86691 14.49892 1.000 41.00976 226 GLU B C 1
ATOM 1843 O O . GLU A 1 226 ? -2.33240 -15.88328 14.46467 1.000 41.91035 226 GLU B O 1
ATOM 1849 N N . GLU A 1 227 ? -4.01360 -17.02468 15.43895 1.000 53.14031 227 GLU B N 1
ATOM 1850 C CA . GLU A 1 227 ? -4.12861 -16.08454 16.54723 1.000 55.96715 227 GLU B CA 1
ATOM 1851 C C . GLU A 1 227 ? -3.08814 -16.35098 17.62758 1.000 61.73997 227 GLU B C 1
ATOM 1852 O O . GLU A 1 227 ? -2.65280 -15.41430 18.30710 1.000 66.95557 227 GLU B O 1
ATOM 1858 N N . LYS A 1 228 ? -2.66995 -17.60793 17.79315 1.000 48.20854 228 LYS B N 1
ATOM 1859 C CA . LYS A 1 228 ? -1.72523 -17.99414 18.84199 1.000 53.22870 228 LYS B CA 1
ATOM 1860 C C . LYS A 1 228 ? -0.31211 -17.44916 18.62488 1.000 53.81851 228 LYS B C 1
ATOM 1861 O O . LYS A 1 228 ? 0.57562 -17.83702 19.39612 1.000 61.62029 228 LYS B O 1
ATOM 1867 N N . LEU A 1 229 ? -0.04334 -16.59076 17.64595 1.000 53.49128 229 LEU B N 1
ATOM 1868 C CA . LEU A 1 229 ? 1.28970 -16.02001 17.49106 1.000 45.30363 229 LEU B CA 1
ATOM 1869 C C . LEU A 1 229 ? 1.47290 -14.82955 18.43029 1.000 57.31411 229 LEU B C 1
ATOM 1870 O O . LEU A 1 229 ? 0.51531 -14.12205 18.74869 1.000 43.52014 229 LEU B O 1
#

Secondary structure (DSSP, 8-state):
-HHHHHHHHHHHHHHH-SS-HHHHHHHHHHHH-HHHHHHHHHHHHTT-SHHHHHHHHHHHHHHHHH-S-HHHHHHHHHHHHSHHHHHHHHHHHHTS-HHHHHHHHHHHHHHHHHHSS-HHHHHHHHHHHTSHHHHHHHHHHHHHT--HHHHHHHHHHHHHHHTTTT-HHHHHHHHHHHSSHHHHHHHHHHHHHT-TTHHHHHHHHHHHHHHHH-S-HHHHHHHHHT-

Radius of gyration: 19.9 Å; Cα contacts (8 Å, |Δi|>4): 174; chains: 1; bounding box: 44×52×44 Å

Foldseek 3Di:
DLVVLVVCLVVVVCVVDPVLVLLVVLVVLCCVQVLNVVVSSVCVVVVHSVLVSLLSVLVVVLCVVLPPLVLLSVLVSLQSNQNLSVVVSSVCVVVPNSVLVSLLSVLVVVLSVVLVPVVLLSVLSSLQCSDNLSVVVQSVCPVVPNNVLVVLVSVLLSVLSVVQPPDVLLSVVSSVQCNPSVNVVVVSVCSVVPVSVVVSVVSVVLSVQCVVCPPDPVSVVVSSVVD

B-factor: mean 37.31, std 21.13, range [2.76, 124.24]

Solvent-accessible surface area: 12191 Å² total; per-residue (Å²): 145,58,137,145,48,21,63,119,24,87,137,112,16,97,128,100,6,52,141,6,120,36,0,50,92,5,2,99,33,0,37,120,32,103,104,0,42,102,16,2,70,116,29,0,156,93,112,41,45,68,8,1,71,72,0,6,69,7,0,65,112,11,0,104,70,17,19,118,24,120,51,1,26,73,0,0,71,88,0,0,34,36,43,77,0,0,56,22,0,0,68,31,1,138,94,124,49,34,74,3,0,54,79,1,2,66,7,0,12,78,6,2,99,79,9,54,127,22,92,61,3,12,101,7,2,48,91,3,0,32,38,38,96,0,0,48,26,0,0,88,36,0,136,127,38,64,45,94,4,0,70,81,2,4,86,19,1,10,101,7,11,106,66,1,62,146,35,96,77,2,31,102,22,0,23,83,28,0,35,42,19,95,71,0,92,116,16,0,80,47,4,75,96,51,68,60,130,85,2,65,46,70,12,92,109,36,43,147,26,2,108,152,24,26,161,46,109,117,126,27,120,88,38,65,118,147,129

Sequence (227 aa):
EVKKKLEEVWKKAKEDAGDNEKFLELLELILENPEILEILELYVFINKEDVVEKLFDVIKKAVEDAGDNEKFLELLKEMLSNPEIFEILLEYVYIKKEDVVEKLFEVIKQAVEDAGDNPVFLKLLKKMISNPEIFEILLEYVYIGKEEVVKKFFEVIKQAVEDAGNNPIFLKLLEKIILDPERFKKLLEKVEVGEEEEVKAEFKEIKKAVEEAGNDPIKLKELEEKL